Protein 2B4L (pdb70)

Foldseek 3Di:
DVPDFLCRQAVLEEEEAACLWLLNVLVVQLCVVLVSVVHYYDYHHQVVQVVVVVVCVVVVGWHKYWDKPLALCVVVAAKDFAADVVCSQPDWKFFFKKWWPPLCVVPVLLLQLRAQAADESVLLSQQLVVVVVPDDLLVSLVVSCVVPVVSLCRSCPVHAADAAAEAEEEFEPDSSQSNSVNNSQVSNVVSHYDYHYHYDHNVVSLVCRQVVVHTMYRHDIDDRRCVVSCVVSVVTMDGNHTHTIPMDIHMMIGCSVVVRRHPNSNSD

GO terms:
  GO:0045121 membrane raft (C, EXP)
  GO:0005886 plasma membrane (C, EXP)

Sequence (268 aa):
DENASAAEQVNKTIIGIDPGSGIMSLTDKAMKDYDLNDWTLISASSAAMTATLKKSYDRKKPIIITGWTPHWMFSRYKLKYLDDPKQSYGSAEEIHTITRKGFSKEQPNAAKLLSQFKWTQDEMGEIMIKVEEGEKPAKVAAEYVNKHKDQIAEWTKGVQKVKGDKINLAYVAWDSEIASTNVIGKVLEDLGYEVTLTQVEAGPMWTAIATGSADASLSAWLPNTHKAYAAKYKGKYDDIGTSMTGVKMGLVVPQYMKNVNSIEDLKK

Structure (mmCIF, N/CA/C/O backbone):
data_2B4L
#
_entry.id   2B4L
#
_cell.length_a   29.818
_cell.length_b   88.486
_cell.length_c   95.714
_cell.angle_alpha   90.00
_cell.angle_beta   90.00
_cell.angle_gamma   90.00
#
_symmetry.space_group_name_H-M   'P 21 21 21'
#
loop_
_entity.id
_entity.type
_entity.pdbx_description
1 polymer 'Glycine betaine-binding protein'
2 non-polymer 'TRIMETHYL GLYCINE'
3 non-polymer 1,2-ETHANEDIOL
4 water water
#
loop_
_atom_site.group_PDB
_atom_site.id
_atom_site.type_symbol
_atom_site.label_atom_id
_atom_site.label_alt_id
_atom_site.label_comp_id
_atom_site.label_asym_id
_atom_site.label_entity_id
_atom_site.label_seq_id
_atom_site.pdbx_PDB_ins_code
_atom_site.Cartn_x
_atom_site.Cartn_y
_atom_site.Cartn_z
_atom_site.occupancy
_atom_site.B_iso_or_equiv
_atom_site.auth_seq_id
_atom_site.auth_comp_id
_atom_site.auth_asym_id
_atom_site.auth_atom_id
_atom_site.pdbx_PDB_model_num
ATOM 1 N N . ASP A 1 1 ? 22.424 -0.694 -13.104 1.00 45.94 5 ASP A N 1
ATOM 2 C CA . ASP A 1 1 ? 21.651 -1.819 -13.726 1.00 45.67 5 ASP A CA 1
ATOM 3 C C . ASP A 1 1 ? 20.290 -1.327 -14.226 1.00 45.31 5 ASP A C 1
ATOM 4 O O . ASP A 1 1 ? 19.491 -0.801 -13.447 1.00 45.06 5 ASP A O 1
ATOM 9 N N . GLU A 1 2 ? 20.026 -1.507 -15.520 1.00 44.82 6 GLU A N 1
ATOM 10 C CA . GLU A 1 2 ? 18.778 -1.022 -16.125 1.00 44.17 6 GLU A CA 1
ATOM 11 C C . GLU A 1 2 ? 17.522 -1.622 -15.486 1.00 43.32 6 GLU A C 1
ATOM 12 O O . GLU A 1 2 ? 16.500 -0.940 -15.386 1.00 43.77 6 GLU A O 1
ATOM 18 N N . ASN A 1 3 ? 17.596 -2.873 -15.033 1.00 41.42 7 ASN A N 1
ATOM 19 C CA . ASN A 1 3 ? 16.431 -3.532 -14.454 1.00 40.85 7 ASN A CA 1
ATOM 20 C C . ASN A 1 3 ? 16.517 -3.688 -12.931 1.00 40.09 7 ASN A C 1
ATOM 21 O O . ASN A 1 3 ? 16.010 -4.656 -12.371 1.00 39.65 7 ASN A O 1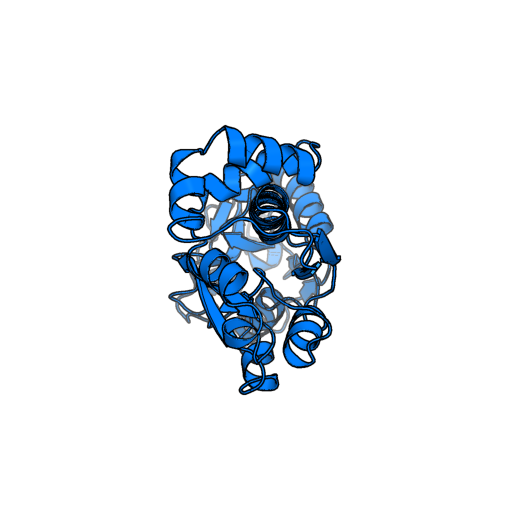
ATOM 26 N N . ALA A 1 4 ? 17.136 -2.722 -12.261 1.00 39.67 8 ALA A N 1
ATOM 27 C CA . ALA A 1 4 ? 17.354 -2.812 -10.829 1.00 39.50 8 ALA A CA 1
ATOM 28 C C . ALA A 1 4 ? 16.057 -2.597 -10.047 1.00 39.25 8 ALA A C 1
ATOM 29 O O . ALA A 1 4 ? 15.316 -1.654 -10.310 1.00 39.22 8 ALA A O 1
ATOM 31 N N . SER A 1 5 ? 15.804 -3.477 -9.082 1.00 39.10 9 SER A N 1
ATOM 32 C CA . SER A 1 5 ? 14.712 -3.311 -8.123 1.00 38.90 9 SER A CA 1
ATOM 33 C C . SER A 1 5 ? 14.970 -2.152 -7.168 1.00 39.05 9 SER A C 1
ATOM 34 O O . SER A 1 5 ? 16.073 -1.603 -7.118 1.00 38.69 9 SER A O 1
ATOM 37 N N . ALA A 1 6 ? 13.938 -1.789 -6.410 1.00 39.16 10 ALA A N 1
ATOM 38 C CA . ALA A 1 6 ? 14.051 -0.796 -5.335 1.00 39.05 10 ALA A CA 1
ATOM 39 C C . ALA A 1 6 ? 15.136 -1.198 -4.346 1.00 38.71 10 ALA A C 1
ATOM 40 O O . ALA A 1 6 ? 16.034 -0.408 -4.036 1.00 38.43 10 ALA A O 1
ATOM 42 N N . ALA A 1 7 ? 15.051 -2.440 -3.882 1.00 38.47 11 ALA A N 1
ATOM 43 C CA . ALA A 1 7 ? 16.033 -3.007 -2.968 1.00 38.58 11 ALA A CA 1
ATOM 44 C C . ALA A 1 7 ? 17.444 -2.825 -3.526 1.00 38.52 11 ALA A C 1
ATOM 45 O O . ALA A 1 7 ? 18.342 -2.298 -2.845 1.00 38.48 11 ALA A O 1
ATOM 47 N N . GLU A 1 8 ? 17.643 -3.265 -4.773 1.00 37.97 12 GLU A N 1
ATOM 48 C CA . GLU A 1 8 ? 18.933 -3.157 -5.466 1.00 38.02 12 GLU A CA 1
ATOM 49 C C . GLU A 1 8 ? 19.420 -1.712 -5.500 1.00 37.76 12 GLU A C 1
ATOM 50 O O . GLU A 1 8 ? 20.562 -1.434 -5.153 1.00 37.59 12 GLU A O 1
ATOM 56 N N . GLN A 1 9 ? 18.536 -0.803 -5.906 1.00 37.57 13 GLN A N 1
ATOM 57 C CA . GLN A 1 9 ? 18.861 0.621 -6.045 1.00 38.14 13 GLN A CA 1
ATOM 58 C C . GLN A 1 9 ? 19.426 1.273 -4.780 1.00 37.80 13 GLN A C 1
ATOM 59 O O . GLN A 1 9 ? 20.328 2.104 -4.866 1.00 37.78 13 GLN A O 1
ATOM 65 N N . VAL A 1 10 ? 18.910 0.889 -3.617 1.00 37.48 14 VAL A N 1
ATOM 66 C CA . VAL A 1 10 ? 19.372 1.453 -2.341 1.00 37.74 14 VAL A CA 1
ATOM 67 C C . VAL A 1 10 ? 20.264 0.484 -1.577 1.00 37.22 14 VAL A C 1
ATOM 68 O O . VAL A 1 10 ? 20.608 0.721 -0.417 1.00 37.13 14 VAL A O 1
ATOM 72 N N . ASN A 1 11 ? 20.629 -0.610 -2.228 1.00 36.77 15 ASN A N 1
ATOM 73 C CA . ASN A 1 11 ? 21.518 -1.595 -1.634 1.00 37.23 15 ASN A CA 1
ATOM 74 C C . ASN A 1 11 ? 20.966 -2.137 -0.327 1.00 36.61 15 ASN A C 1
ATOM 75 O O . ASN A 1 11 ? 21.703 -2.325 0.641 1.00 36.52 15 ASN A O 1
ATOM 80 N N . LYS A 1 12 ? 19.658 -2.364 -0.299 1.00 36.29 16 LYS A N 1
ATOM 81 C CA . LYS A 1 12 ? 18.990 -2.925 0.882 1.00 36.49 16 LYS A CA 1
ATOM 82 C C . LYS A 1 12 ? 19.360 -2.153 2.160 1.00 36.10 16 LYS A C 1
ATOM 83 O O . LYS A 1 12 ? 19.600 -2.733 3.213 1.00 35.75 16 LYS A O 1
ATOM 89 N N . THR A 1 13 ? 19.397 -0.832 2.050 1.00 36.24 17 THR A N 1
ATOM 90 C CA . THR A 1 13 ? 19.815 0.025 3.163 1.00 36.26 17 THR A CA 1
ATOM 91 C C . THR A 1 13 ? 18.784 1.098 3.459 1.00 36.32 17 THR A C 1
ATOM 92 O O . THR A 1 13 ? 18.315 1.788 2.549 1.00 36.03 17 THR A O 1
ATOM 96 N N . ILE A 1 14 ? 18.428 1.220 4.737 1.00 36.11 18 ILE A N 1
ATOM 97 C CA . ILE A 1 14 ? 17.551 2.299 5.213 1.00 35.86 18 ILE A CA 1
ATOM 98 C C . ILE A 1 14 ? 18.367 3.231 6.104 1.00 35.51 18 ILE A C 1
ATOM 99 O O . ILE A 1 14 ? 19.099 2.781 7.001 1.00 35.80 18 ILE A O 1
ATOM 104 N N . ILE A 1 15 ? 18.245 4.527 5.860 1.00 35.20 19 ILE A N 1
ATOM 105 C CA . ILE A 1 15 ? 18.919 5.540 6.686 1.00 35.07 19 ILE A CA 1
ATOM 106 C C . ILE A 1 15 ? 17.999 5.937 7.852 1.00 34.97 19 ILE A C 1
ATOM 107 O O . ILE A 1 15 ? 16.913 6.479 7.637 1.00 34.45 19 ILE A O 1
ATOM 112 N N . GLY A 1 16 ? 18.453 5.653 9.077 1.00 34.94 20 GLY A N 1
ATOM 113 C CA . GLY A 1 16 ? 17.689 5.910 10.288 1.00 34.90 20 GLY A CA 1
ATOM 114 C C . GLY A 1 16 ? 18.216 7.065 11.106 1.00 35.14 20 GLY A C 1
ATOM 115 O O . GLY A 1 16 ? 19.041 7.844 10.636 1.00 35.92 20 GLY A O 1
ATOM 116 N N . ILE A 1 17 ? 17.730 7.172 12.340 1.00 35.38 21 ILE A N 1
ATOM 117 C CA . ILE A 1 17 ? 18.127 8.230 13.248 1.00 35.13 21 ILE A CA 1
ATOM 118 C C . ILE A 1 17 ? 18.736 7.619 14.519 1.00 35.08 21 ILE A C 1
ATOM 119 O O . ILE A 1 17 ? 19.355 6.565 14.454 1.00 35.18 21 ILE A O 1
ATOM 124 N N . ASP A 1 18 ? 18.598 8.292 15.654 1.00 35.54 22 ASP A N 1
ATOM 125 C CA . ASP A 1 18 ? 19.198 7.833 16.912 1.00 36.11 22 ASP A CA 1
ATOM 126 C C . ASP A 1 18 ? 18.631 6.458 17.270 1.00 36.05 22 ASP A C 1
ATOM 127 O O . ASP A 1 18 ? 17.416 6.231 17.136 1.00 36.25 22 ASP A O 1
ATOM 132 N N . PRO A 1 19 ? 19.494 5.540 17.695 1.00 36.23 23 PRO A N 1
ATOM 133 C CA . PRO A 1 19 ? 19.086 4.144 17.892 1.00 36.40 23 PRO A CA 1
ATOM 134 C C . PRO A 1 19 ? 18.088 3.914 19.045 1.00 36.57 23 PRO A C 1
ATOM 135 O O . PRO A 1 19 ? 17.403 2.899 19.050 1.00 36.94 23 PRO A O 1
ATOM 139 N N . GLY A 1 20 ? 17.994 4.843 19.995 1.00 36.34 24 GLY A N 1
ATOM 140 C CA . GLY A 1 20 ? 17.013 4.729 21.084 1.00 36.03 24 GLY A CA 1
ATOM 141 C C . GLY A 1 20 ? 15.613 5.229 20.750 1.00 35.82 24 GLY A C 1
ATOM 142 O O . GLY A 1 20 ? 14.679 5.095 21.564 1.00 35.98 24 GLY A O 1
ATOM 143 N N . SER A 1 21 ? 15.449 5.789 19.555 1.00 35.24 25 SER A N 1
ATOM 144 C CA . SER A 1 21 ? 14.148 6.305 19.125 1.00 35.06 25 SER A CA 1
ATOM 145 C C . SER A 1 21 ? 13.190 5.150 18.846 1.00 34.99 25 SER A C 1
ATOM 146 O O . SER A 1 21 ? 13.609 4.039 18.491 1.00 34.80 25 SER A O 1
ATOM 149 N N . GLY A 1 22 ? 11.905 5.414 19.034 1.00 34.48 26 GLY A N 1
ATOM 150 C CA . GLY A 1 22 ? 10.878 4.417 18.750 1.00 34.58 26 GLY A CA 1
ATOM 151 C C . GLY A 1 22 ? 10.736 4.086 17.272 1.00 34.43 26 GLY A C 1
ATOM 152 O O . GLY A 1 22 ? 10.388 2.960 16.915 1.00 33.40 26 GLY A O 1
ATOM 153 N N . ILE A 1 23 ? 10.965 5.068 16.402 1.00 34.46 27 ILE A N 1
ATOM 154 C CA . ILE A 1 23 ? 10.808 4.818 14.975 1.00 34.49 27 ILE A CA 1
ATOM 155 C C . ILE A 1 23 ? 11.791 3.738 14.525 1.00 34.59 27 ILE A C 1
ATOM 156 O O . ILE A 1 23 ? 11.472 2.915 13.653 1.00 34.48 27 ILE A O 1
ATOM 161 N N . MET A 1 24 ? 12.959 3.707 15.157 1.00 34.25 28 MET A N 1
ATOM 162 C CA . MET A 1 24 ? 13.956 2.688 14.838 1.00 34.70 28 MET A CA 1
ATOM 163 C C . MET A 1 24 ? 13.488 1.317 15.294 1.00 35.04 28 MET A C 1
ATOM 164 O O . MET A 1 24 ? 13.638 0.362 14.550 1.00 35.22 28 MET A O 1
ATOM 169 N N . SER A 1 25 ? 12.917 1.236 16.501 1.00 35.46 29 SER A N 1
ATOM 170 C CA . SER A 1 25 ? 12.299 0.003 17.003 1.00 35.70 29 SER A CA 1
ATOM 171 C C . SER A 1 25 ? 11.223 -0.511 16.059 1.00 35.55 29 SER A C 1
ATOM 172 O O . SER A 1 25 ? 11.241 -1.686 15.680 1.00 35.31 29 SER A O 1
ATOM 175 N N . LEU A 1 26 ? 10.294 0.379 15.699 1.00 35.02 30 LEU A N 1
ATOM 176 C CA . LEU A 1 26 ? 9.200 0.076 14.761 1.00 35.19 30 LEU A CA 1
ATOM 177 C C . LEU A 1 26 ? 9.694 -0.344 13.387 1.00 35.48 30 LEU A C 1
ATOM 178 O O . LEU A 1 26 ? 9.074 -1.188 12.723 1.00 35.29 30 LEU A O 1
ATOM 183 N N . THR A 1 27 ? 10.788 0.269 12.943 1.00 35.48 31 THR A N 1
ATOM 184 C CA . THR A 1 27 ? 11.433 -0.119 11.680 1.00 35.81 31 THR A CA 1
ATOM 185 C C . THR A 1 27 ? 12.072 -1.504 11.796 1.00 36.44 31 THR A C 1
ATOM 186 O O . THR A 1 27 ? 12.014 -2.282 10.845 1.00 36.43 31 THR A O 1
ATOM 190 N N . ASP A 1 28 ? 12.674 -1.811 12.949 1.00 36.86 32 ASP A N 1
ATOM 191 C CA . ASP A 1 28 ? 13.180 -3.169 13.192 1.00 38.05 32 ASP A CA 1
ATOM 192 C C . ASP A 1 28 ? 12.040 -4.177 13.026 1.00 37.95 32 ASP A C 1
ATOM 193 O O . ASP A 1 28 ? 12.211 -5.224 12.416 1.00 38.12 32 ASP A O 1
ATOM 198 N N . LYS A 1 29 ? 10.869 -3.834 13.549 1.00 38.51 33 LYS A N 1
ATOM 199 C CA . LYS A 1 29 ? 9.685 -4.679 13.429 1.00 38.47 33 LYS A CA 1
ATOM 200 C C . LYS A 1 29 ? 9.169 -4.773 11.993 1.00 38.33 33 LYS A C 1
ATOM 201 O O . LYS A 1 29 ? 8.914 -5.869 11.489 1.00 37.73 33 LYS A O 1
ATOM 207 N N . ALA A 1 30 ? 8.997 -3.628 11.343 1.00 38.22 34 ALA A N 1
ATOM 208 C CA . ALA A 1 30 ? 8.631 -3.612 9.922 1.00 38.59 34 ALA A CA 1
ATOM 209 C C . ALA A 1 30 ? 9.507 -4.563 9.084 1.00 38.44 34 ALA A C 1
ATOM 210 O O . ALA A 1 30 ? 8.992 -5.350 8.288 1.00 38.70 34 ALA A O 1
ATOM 212 N N . MET A 1 31 ? 10.818 -4.520 9.301 1.00 38.43 35 MET A N 1
ATOM 213 C CA . MET A 1 31 ? 11.772 -5.311 8.503 1.00 38.83 35 MET A CA 1
ATOM 214 C C . MET A 1 31 ? 11.574 -6.813 8.699 1.00 38.81 35 MET A C 1
ATOM 215 O O . MET A 1 31 ? 11.823 -7.604 7.782 1.00 38.90 35 MET A O 1
ATOM 220 N N . LYS A 1 32 ? 11.143 -7.203 9.896 1.00 38.79 36 LYS A N 1
ATOM 221 C CA . LYS A 1 32 ? 10.771 -8.595 10.162 1.00 39.06 36 LYS A CA 1
ATOM 222 C C . LYS A 1 32 ? 9.418 -8.918 9.548 1.00 38.80 36 LYS A C 1
ATOM 223 O O . LYS A 1 32 ? 9.255 -9.974 8.947 1.00 39.47 36 LYS A O 1
ATOM 229 N N . ASP A 1 33 ? 8.456 -8.009 9.691 1.00 38.49 37 ASP A N 1
ATOM 230 C CA . ASP A 1 33 ? 7.112 -8.207 9.141 1.00 38.49 37 ASP A CA 1
ATOM 231 C C . ASP A 1 33 ? 7.097 -8.346 7.621 1.00 38.37 37 ASP A C 1
ATOM 232 O O . ASP A 1 33 ? 6.277 -9.066 7.068 1.00 37.91 37 ASP A O 1
ATOM 237 N N . TYR A 1 34 ? 7.982 -7.621 6.947 1.00 38.64 38 TYR A N 1
ATOM 238 C CA . TYR A 1 34 ? 8.001 -7.602 5.493 1.00 38.67 38 TYR A CA 1
ATOM 239 C C . TYR A 1 34 ? 9.152 -8.449 4.945 1.00 39.07 38 TYR A C 1
ATOM 240 O O . TYR A 1 34 ? 9.547 -8.287 3.799 1.00 39.14 38 TYR A O 1
ATOM 249 N N . ASP A 1 35 ? 9.681 -9.352 5.768 1.00 39.51 39 ASP A N 1
ATOM 250 C CA . ASP A 1 35 ? 10.790 -10.221 5.372 1.00 39.82 39 ASP A CA 1
ATOM 251 C C . ASP A 1 35 ? 11.907 -9.453 4.680 1.00 40.07 39 ASP A C 1
ATOM 252 O O . ASP A 1 35 ? 12.337 -9.826 3.588 1.00 39.76 39 ASP A O 1
ATOM 257 N N . LEU A 1 36 ? 12.337 -8.361 5.313 1.00 40.05 40 LEU A N 1
ATOM 258 C CA . LEU A 1 36 ? 13.471 -7.568 4.861 1.00 39.98 40 LEU A CA 1
ATOM 259 C C . LEU A 1 36 ? 14.675 -7.840 5.763 1.00 40.29 40 LEU A C 1
ATOM 260 O O . LEU A 1 36 ? 15.398 -6.924 6.139 1.00 40.50 40 LEU A O 1
ATOM 265 N N . ASN A 1 37 ? 14.902 -9.099 6.120 1.00 40.63 41 ASN A N 1
ATOM 266 C CA . ASN A 1 37 ? 15.922 -9.399 7.125 1.00 40.71 41 ASN A CA 1
ATOM 267 C C . ASN A 1 37 ? 17.355 -9.347 6.588 1.00 40.57 41 ASN A C 1
ATOM 268 O O . ASN A 1 37 ? 18.305 -9.294 7.371 1.00 40.60 41 ASN A O 1
ATOM 273 N N . ASP A 1 38 ? 17.511 -9.330 5.264 1.00 40.19 42 ASP A N 1
ATOM 274 C CA . ASP A 1 38 ? 18.830 -9.133 4.657 1.00 39.89 42 ASP A CA 1
ATOM 275 C C . ASP A 1 38 ? 19.125 -7.644 4.395 1.00 39.61 42 ASP A C 1
ATOM 276 O O . ASP A 1 38 ? 20.093 -7.305 3.698 1.00 38.88 42 ASP A O 1
ATOM 281 N N . TRP A 1 39 ? 18.299 -6.775 4.983 1.00 38.86 43 TRP A N 1
ATOM 282 C CA . TRP A 1 39 ? 18.484 -5.334 4.913 1.00 38.91 43 TRP A CA 1
ATOM 283 C C . TRP A 1 39 ? 19.292 -4.797 6.085 1.00 38.76 43 TRP A C 1
ATOM 284 O O . TRP A 1 39 ? 19.401 -5.434 7.139 1.00 39.07 43 TRP A O 1
ATOM 295 N N . THR A 1 40 ? 19.845 -3.607 5.885 1.00 38.19 44 THR A N 1
ATOM 296 C CA . THR A 1 40 ? 20.644 -2.912 6.884 1.00 37.60 44 THR A CA 1
ATOM 297 C C . THR A 1 40 ? 19.923 -1.609 7.255 1.00 37.23 44 THR A C 1
ATOM 298 O O . THR A 1 40 ? 19.638 -0.792 6.384 1.00 36.34 44 THR A O 1
ATOM 302 N N . LEU A 1 41 ? 19.586 -1.452 8.531 1.00 36.51 45 LEU A N 1
ATOM 303 C CA . LEU A 1 41 ? 19.065 -0.191 9.058 1.00 36.49 45 LEU A CA 1
ATOM 304 C C . LEU A 1 41 ? 20.246 0.547 9.685 1.00 36.09 45 LEU A C 1
ATOM 305 O O . LEU A 1 41 ? 20.853 0.056 10.638 1.00 35.58 45 LEU A O 1
ATOM 310 N N . ILE A 1 42 ? 20.596 1.706 9.138 1.00 35.73 46 ILE A N 1
ATOM 311 C CA . ILE A 1 42 ? 21.745 2.469 9.659 1.00 35.47 46 ILE A CA 1
ATOM 312 C C . ILE A 1 42 ? 21.272 3.347 10.796 1.00 34.93 46 ILE A C 1
ATOM 313 O O . ILE A 1 42 ? 20.433 4.219 10.594 1.00 34.81 46 ILE A O 1
ATOM 318 N N . SER A 1 43 ? 21.780 3.085 12.000 1.00 34.88 47 SER A N 1
ATOM 319 C CA . SER A 1 43 ? 21.604 3.996 13.132 1.00 34.68 47 SER A CA 1
ATOM 320 C C . SER A 1 43 ? 22.455 5.229 12.877 1.00 34.61 47 SER A C 1
ATOM 321 O O . SER A 1 43 ? 23.576 5.140 12.352 1.00 33.93 47 SER A O 1
ATOM 324 N N . ALA A 1 44 ? 21.917 6.382 13.244 1.00 34.27 48 ALA A N 1
ATOM 325 C CA . ALA A 1 44 ? 22.622 7.635 13.062 1.00 34.60 48 ALA A CA 1
ATOM 326 C C . ALA A 1 44 ? 22.020 8.681 13.991 1.00 34.71 48 ALA A C 1
ATOM 327 O O . ALA A 1 44 ? 22.056 8.507 15.213 1.00 33.87 48 ALA A O 1
ATOM 329 N N . SER A 1 45 ? 21.452 9.741 13.416 1.00 35.03 49 SER A N 1
ATOM 330 C CA . SER A 1 45 ? 20.909 10.864 14.172 1.00 35.09 49 SER A CA 1
ATOM 331 C C . SER A 1 45 ? 20.019 11.658 13.227 1.00 35.35 49 SER A C 1
ATOM 332 O O . SER A 1 45 ? 20.103 11.509 12.002 1.00 35.02 49 SER A O 1
ATOM 335 N N . SER A 1 46 ? 19.158 12.491 13.792 1.00 36.15 50 SER A N 1
ATOM 336 C CA . SER A 1 46 ? 18.290 13.343 12.991 1.00 36.58 50 SER A CA 1
ATOM 337 C C . SER A 1 46 ? 19.082 14.137 11.948 1.00 36.78 50 SER A C 1
ATOM 338 O O . SER A 1 46 ? 18.726 14.150 10.766 1.00 37.32 50 SER A O 1
ATOM 341 N N . ALA A 1 47 ? 20.153 14.783 12.394 1.00 36.81 51 ALA A N 1
ATOM 342 C CA . ALA A 1 47 ? 20.945 15.674 11.538 1.00 36.83 51 ALA A CA 1
ATOM 343 C C . ALA A 1 47 ? 21.699 14.928 10.424 1.00 37.29 51 ALA A C 1
ATOM 344 O O . ALA A 1 47 ? 21.756 15.411 9.288 1.00 37.27 51 ALA A O 1
ATOM 346 N N . ALA A 1 48 ? 22.243 13.748 10.737 1.00 36.80 52 ALA A N 1
ATOM 347 C CA . ALA A 1 48 ? 22.916 12.918 9.731 1.00 36.44 52 ALA A CA 1
ATOM 348 C C . ALA A 1 48 ? 21.935 12.348 8.712 1.00 36.09 52 ALA A C 1
ATOM 349 O O . ALA A 1 48 ? 22.266 12.207 7.539 1.00 36.13 52 ALA A O 1
ATOM 351 N N . MET A 1 49 ? 20.728 12.023 9.156 1.00 35.74 53 MET A N 1
ATOM 352 C CA . MET A 1 49 ? 19.734 11.488 8.264 1.00 35.86 53 MET A CA 1
ATOM 353 C C . MET A 1 49 ? 19.315 12.569 7.263 1.00 35.44 53 MET A C 1
ATOM 354 O O . MET A 1 49 ? 19.239 12.306 6.066 1.00 35.33 53 MET A O 1
ATOM 359 N N . THR A 1 50 ? 19.071 13.790 7.743 1.00 35.65 54 THR A N 1
ATOM 360 C CA . THR A 1 50 ? 18.664 14.865 6.838 1.00 35.66 54 THR A CA 1
ATOM 361 C C . THR A 1 50 ? 19.816 15.330 5.935 1.00 35.41 54 THR A C 1
ATOM 362 O O . THR A 1 50 ? 19.561 15.725 4.806 1.00 35.59 54 THR A O 1
ATOM 366 N N . ALA A 1 51 ? 21.070 15.277 6.402 1.00 35.50 55 ALA A N 1
ATOM 367 C CA . ALA A 1 51 ? 22.213 15.624 5.523 1.00 35.25 55 ALA A CA 1
ATOM 368 C C . ALA A 1 51 ? 22.346 14.592 4.401 1.00 34.92 55 ALA A C 1
ATOM 369 O O . ALA A 1 51 ? 22.547 14.926 3.240 1.00 33.72 55 ALA A O 1
ATOM 371 N N . THR A 1 52 ? 22.222 13.323 4.769 1.00 35.16 56 THR A N 1
ATOM 372 C CA . THR A 1 52 ? 22.222 12.243 3.805 1.00 35.20 56 THR A CA 1
ATOM 373 C C . THR A 1 52 ? 21.040 12.382 2.842 1.00 35.30 56 THR A C 1
ATOM 374 O O . THR A 1 52 ? 21.220 12.260 1.632 1.00 35.60 56 THR A O 1
ATOM 378 N N . LEU A 1 53 ? 19.842 12.650 3.370 1.00 35.51 57 LEU A N 1
ATOM 379 C CA . LEU A 1 53 ? 18.665 12.918 2.523 1.00 35.53 57 LEU A CA 1
ATOM 380 C C . LEU A 1 53 ? 18.960 14.016 1.507 1.00 35.73 57 LEU A C 1
ATOM 381 O O . LEU A 1 53 ? 18.664 13.857 0.330 1.00 36.28 57 LEU A O 1
ATOM 386 N N . LYS A 1 54 ? 19.530 15.131 1.969 1.00 36.19 58 LYS A N 1
ATOM 387 C CA . LYS A 1 54 ? 19.862 16.260 1.086 1.00 36.11 58 LYS A CA 1
ATOM 388 C C . LYS A 1 54 ? 20.774 15.845 -0.068 1.00 36.19 58 LYS A C 1
ATOM 389 O O . LYS A 1 54 ? 20.529 16.202 -1.218 1.00 36.07 58 LYS A O 1
ATOM 395 N N . LYS A 1 55 ? 21.824 15.100 0.251 1.00 36.51 59 LYS A N 1
ATOM 396 C CA . LYS A 1 55 ? 22.837 14.733 -0.740 1.00 36.90 59 LYS A CA 1
ATOM 397 C C . LYS A 1 55 ? 22.244 13.841 -1.821 1.00 36.22 59 LYS A C 1
ATOM 398 O O . LYS A 1 55 ? 22.442 14.067 -3.020 1.00 35.91 59 LYS A O 1
ATOM 404 N N . SER A 1 56 ? 21.500 12.833 -1.392 1.00 35.84 60 SER A N 1
ATOM 405 C CA . SER A 1 56 ? 20.827 11.938 -2.324 1.00 35.79 60 SER A CA 1
ATOM 406 C C . SER A 1 56 ? 19.784 12.685 -3.153 1.00 35.37 60 SER A C 1
ATOM 407 O O . SER A 1 56 ? 19.778 12.573 -4.382 1.00 35.27 60 SER A O 1
ATOM 410 N N . TYR A 1 57 ? 18.942 13.474 -2.488 1.00 35.24 61 TYR A N 1
ATOM 411 C CA . TYR A 1 57 ? 17.867 14.213 -3.162 1.00 35.41 61 TYR A CA 1
ATOM 412 C C . TYR A 1 57 ? 18.381 15.132 -4.270 1.00 35.24 61 TYR A C 1
ATOM 413 O O . TYR A 1 57 ? 17.856 15.106 -5.392 1.00 35.05 61 TYR A O 1
ATOM 422 N N . ASP A 1 58 ? 19.390 15.941 -3.958 1.00 35.46 62 ASP A N 1
ATOM 423 C CA . ASP A 1 58 ? 19.968 16.886 -4.932 1.00 36.39 62 ASP A CA 1
ATOM 424 C C . ASP A 1 58 ? 20.597 16.180 -6.153 1.00 36.68 62 ASP A C 1
ATOM 425 O O . ASP A 1 58 ? 20.741 16.785 -7.218 1.00 36.18 62 ASP A O 1
ATOM 430 N N . ARG A 1 59 ? 20.986 14.918 -5.974 1.00 37.44 63 ARG A N 1
ATOM 431 C CA . ARG A 1 59 ? 21.525 14.074 -7.055 1.00 38.36 63 ARG A CA 1
ATOM 432 C C . ARG A 1 59 ? 20.462 13.139 -7.653 1.00 38.61 63 ARG A C 1
ATOM 433 O O . ARG A 1 59 ? 20.762 12.348 -8.550 1.00 38.99 63 ARG A O 1
ATOM 441 N N . LYS A 1 60 ? 19.223 13.247 -7.165 1.00 38.90 64 LYS A N 1
ATOM 442 C CA . LYS A 1 60 ? 18.112 12.363 -7.548 1.00 39.06 64 LYS A CA 1
ATOM 443 C C . LYS A 1 60 ? 18.496 10.884 -7.427 1.00 39.09 64 LYS A C 1
ATOM 444 O O . LYS A 1 60 ? 18.206 10.082 -8.307 1.00 38.73 64 LYS A O 1
ATOM 450 N N . LYS A 1 61 ? 19.146 10.545 -6.318 1.00 39.22 65 LYS A N 1
ATOM 451 C CA . LYS A 1 61 ? 19.530 9.174 -6.011 1.00 39.17 65 LYS A CA 1
ATOM 452 C C . LYS A 1 61 ? 18.433 8.510 -5.169 1.00 38.44 65 LYS A C 1
ATOM 453 O O . LYS A 1 61 ? 17.807 9.156 -4.320 1.00 37.73 65 LYS A O 1
ATOM 459 N N . PRO A 1 62 ? 18.172 7.231 -5.413 1.00 38.10 66 PRO A N 1
ATOM 460 C CA . PRO A 1 62 ? 17.253 6.480 -4.551 1.00 37.80 66 PRO A CA 1
ATOM 461 C C . PRO A 1 62 ? 17.713 6.503 -3.096 1.00 37.17 66 PRO A C 1
ATOM 462 O O . PRO A 1 62 ? 18.897 6.350 -2.820 1.00 36.57 66 PRO A O 1
ATOM 466 N N . ILE A 1 63 ? 16.774 6.720 -2.185 1.00 36.69 67 ILE A N 1
ATOM 467 C CA . ILE A 1 63 ? 17.055 6.659 -0.757 1.00 36.58 67 ILE A CA 1
ATOM 468 C C . ILE A 1 63 ? 15.783 6.309 -0.010 1.00 36.17 67 ILE A C 1
ATOM 469 O O . ILE A 1 63 ? 14.694 6.708 -0.416 1.00 35.92 67 ILE A O 1
ATOM 474 N N . ILE A 1 64 ? 15.928 5.547 1.069 1.00 35.73 68 ILE A N 1
ATOM 475 C CA . ILE A 1 64 ? 14.823 5.300 1.997 1.00 35.65 68 ILE A CA 1
ATOM 476 C C . ILE A 1 64 ? 15.250 5.719 3.398 1.00 35.64 68 ILE A C 1
ATOM 477 O O . ILE A 1 64 ? 16.324 5.314 3.876 1.00 35.83 68 ILE A O 1
ATOM 482 N N . ILE A 1 65 ? 14.398 6.509 4.058 1.00 35.13 69 ILE A N 1
ATOM 483 C CA . ILE A 1 65 ? 14.699 7.027 5.373 1.00 35.15 69 ILE A CA 1
ATOM 484 C C . ILE A 1 65 ? 13.608 6.640 6.366 1.00 34.89 69 ILE A C 1
ATOM 485 O O . ILE A 1 65 ? 12.516 6.258 5.964 1.00 35.00 69 ILE A O 1
ATOM 490 N N . THR A 1 66 ? 13.935 6.704 7.655 1.00 35.02 70 THR A N 1
ATOM 491 C CA . THR A 1 66 ? 12.930 6.632 8.722 1.00 34.95 70 THR A CA 1
ATOM 492 C C . THR A 1 66 ? 12.424 8.043 8.908 1.00 35.58 70 THR A C 1
ATOM 493 O O . THR A 1 66 ? 13.107 8.875 9.526 1.00 35.49 70 THR A O 1
ATOM 497 N N . GLY A 1 67 ? 11.237 8.309 8.364 1.00 35.25 71 GLY A N 1
ATOM 498 C CA . GLY A 1 67 ? 10.629 9.631 8.423 1.00 35.49 71 GLY A CA 1
ATOM 499 C C . GLY A 1 67 ? 9.409 9.707 9.327 1.00 35.50 71 GLY A C 1
ATOM 500 O O . GLY A 1 67 ? 8.755 8.696 9.625 1.00 35.12 71 GLY A O 1
ATOM 501 N N . TRP A 1 68 ? 9.103 10.924 9.744 1.00 35.38 72 TRP A N 1
ATOM 502 C CA . TRP A 1 68 ? 7.942 11.195 10.548 1.00 35.77 72 TRP A CA 1
ATOM 503 C C . TRP A 1 68 ? 7.359 12.538 10.178 1.00 36.66 72 TRP A C 1
ATOM 504 O O . TRP A 1 68 ? 8.023 13.386 9.561 1.00 36.49 72 TRP A O 1
ATOM 515 N N . THR A 1 69 ? 6.108 12.704 10.567 1.00 37.38 73 THR A N 1
ATOM 516 C CA . THR A 1 69 ? 5.339 13.877 10.233 1.00 38.47 73 THR A CA 1
ATOM 517 C C . THR A 1 69 ? 4.602 14.469 11.425 1.00 38.64 73 THR A C 1
ATOM 518 O O . THR A 1 69 ? 3.621 13.892 11.862 1.00 39.96 73 THR A O 1
ATOM 522 N N . PRO A 1 70 ? 5.254 15.366 12.139 1.00 38.34 74 PRO A N 1
ATOM 523 C CA . PRO A 1 70 ? 5.505 16.714 11.715 1.00 37.23 74 PRO A CA 1
ATOM 524 C C . PRO A 1 70 ? 7.046 16.808 11.551 1.00 36.36 74 PRO A C 1
ATOM 525 O O . PRO A 1 70 ? 7.794 16.424 12.452 1.00 35.90 74 PRO A O 1
ATOM 529 N N . HIS A 1 71 ? 7.508 17.263 10.397 1.00 35.78 75 HIS A N 1
ATOM 530 C CA . HIS A 1 71 ? 8.947 17.437 10.124 1.00 35.13 75 HIS A CA 1
ATOM 531 C C . HIS A 1 71 ? 9.094 18.363 8.917 1.00 34.60 75 HIS A C 1
ATOM 532 O O . HIS A 1 71 ? 8.372 18.225 7.927 1.00 32.70 75 HIS A O 1
ATOM 539 N N . TRP A 1 72 ? 10.014 19.321 9.031 1.00 34.42 76 TRP A N 1
ATOM 540 C CA . TRP A 1 72 ? 10.245 20.327 7.992 1.00 34.62 76 TRP A CA 1
ATOM 541 C C . TRP A 1 72 ? 10.682 19.722 6.654 1.00 34.50 76 TRP A C 1
ATOM 542 O O . TRP A 1 72 ? 10.479 20.329 5.607 1.00 33.51 76 TRP A O 1
ATOM 553 N N . MET A 1 73 ? 11.275 18.531 6.676 1.00 34.53 77 MET A N 1
ATOM 554 C CA . MET A 1 73 ? 11.741 17.901 5.440 1.00 35.49 77 MET A CA 1
ATOM 555 C C . MET A 1 73 ? 10.614 17.688 4.400 1.00 35.22 77 MET A C 1
ATOM 556 O O . MET A 1 73 ? 10.858 17.777 3.194 1.00 34.40 77 MET A O 1
ATOM 561 N N . PHE A 1 74 ? 9.388 17.430 4.865 1.00 35.88 78 PHE A N 1
ATOM 562 C CA . PHE A 1 74 ? 8.221 17.338 3.957 1.00 36.40 78 PHE A CA 1
ATOM 563 C C . PHE A 1 74 ? 7.874 18.661 3.285 1.00 36.88 78 PHE A C 1
ATOM 564 O O . PHE A 1 74 ? 7.202 18.668 2.253 1.00 37.23 78 PHE A O 1
ATOM 572 N N . SER A 1 75 ? 8.322 19.774 3.867 1.00 37.33 79 SER A N 1
ATOM 573 C CA . SER A 1 75 ? 8.174 21.096 3.249 1.00 37.41 79 SER A CA 1
ATOM 574 C C . SER A 1 75 ? 9.323 21.372 2.277 1.00 37.42 79 SER A C 1
ATOM 575 O O . SER A 1 75 ? 9.100 21.889 1.192 1.00 37.20 79 SER A O 1
ATOM 578 N N . ARG A 1 76 ? 10.547 21.050 2.689 1.00 37.36 80 ARG A N 1
ATOM 579 C CA . ARG A 1 76 ? 11.743 21.279 1.861 1.00 37.32 80 ARG A CA 1
ATOM 580 C C . ARG A 1 76 ? 11.750 20.379 0.636 1.00 36.63 80 ARG A C 1
ATOM 581 O O . ARG A 1 76 ? 12.122 20.806 -0.449 1.00 36.12 80 ARG A O 1
ATOM 589 N N . TYR A 1 77 ? 11.354 19.124 0.827 1.00 36.21 81 TYR A N 1
ATOM 590 C CA . TYR A 1 77 ? 11.483 18.108 -0.205 1.00 36.08 81 TYR A CA 1
ATOM 591 C C . TYR A 1 77 ? 10.118 17.533 -0.574 1.00 35.51 81 TYR A C 1
ATOM 592 O O . TYR A 1 77 ? 9.177 17.594 0.213 1.00 35.78 81 TYR A O 1
ATOM 601 N N . LYS A 1 78 ? 10.029 16.968 -1.771 1.00 35.43 82 LYS A N 1
ATOM 602 C CA . LYS A 1 78 ? 8.837 16.231 -2.204 1.00 35.69 82 LYS A CA 1
ATOM 603 C C . LYS A 1 78 ? 9.031 14.779 -1.790 1.00 35.37 82 LYS A C 1
ATOM 604 O O . LYS A 1 78 ? 9.722 14.030 -2.480 1.00 35.78 82 LYS A O 1
ATOM 610 N N . LEU A 1 79 ? 8.464 14.408 -0.639 1.00 35.44 83 LEU A N 1
ATOM 611 C CA . LEU A 1 79 ? 8.579 13.050 -0.092 1.00 35.49 83 LEU A CA 1
ATOM 612 C C . LEU A 1 79 ? 7.219 12.377 0.041 1.00 35.52 83 LEU A C 1
ATOM 613 O O . LEU A 1 79 ? 6.191 13.044 0.073 1.00 35.82 83 LEU A O 1
ATOM 618 N N . LYS A 1 80 ? 7.229 11.049 0.146 1.00 35.56 84 LYS A N 1
ATOM 619 C CA . LYS A 1 80 ? 6.014 10.268 0.388 1.00 35.47 84 LYS A CA 1
ATOM 620 C C . LYS A 1 80 ? 6.309 9.105 1.341 1.00 35.56 84 LYS A C 1
ATOM 621 O O . LYS A 1 80 ? 7.437 8.605 1.375 1.00 35.33 84 LYS A O 1
ATOM 627 N N . TYR A 1 81 ? 5.301 8.697 2.121 1.00 35.44 85 TYR A N 1
ATOM 628 C CA . TYR A 1 81 ? 5.375 7.466 2.908 1.00 35.94 85 TYR A CA 1
ATOM 629 C C . TYR A 1 81 ? 5.140 6.252 2.024 1.00 36.13 85 TYR A C 1
ATOM 630 O O . TYR A 1 81 ? 4.244 6.257 1.189 1.00 35.58 85 TYR A O 1
ATOM 639 N N . LEU A 1 82 ? 5.956 5.219 2.219 1.00 36.26 86 LEU A N 1
ATOM 640 C CA . LEU A 1 82 ? 5.695 3.904 1.649 1.00 36.25 86 LEU A CA 1
ATOM 641 C C . LEU A 1 82 ? 4.475 3.308 2.360 1.00 36.14 86 LEU A C 1
ATOM 642 O O . LEU A 1 82 ? 4.423 3.285 3.593 1.00 35.89 86 LEU A O 1
ATOM 647 N N . ASP A 1 83 ? 3.494 2.845 1.591 1.00 36.32 87 ASP A N 1
ATOM 648 C CA . ASP A 1 83 ? 2.312 2.189 2.161 1.00 36.18 87 ASP A CA 1
ATOM 649 C C . ASP A 1 83 ? 2.711 1.069 3.100 1.00 35.45 87 ASP A C 1
ATOM 650 O O . ASP A 1 83 ? 3.664 0.335 2.835 1.00 34.52 87 ASP A O 1
ATOM 655 N N . ASP A 1 84 ? 1.951 0.932 4.181 1.00 35.02 88 ASP A N 1
ATOM 656 C CA . ASP A 1 84 ? 2.257 -0.002 5.259 1.00 35.29 88 ASP A CA 1
ATOM 657 C C . ASP A 1 84 ? 1.007 -0.835 5.525 1.00 35.69 88 ASP A C 1
ATOM 658 O O . ASP A 1 84 ? 0.342 -0.664 6.559 1.00 36.17 88 ASP A O 1
ATOM 663 N N . PRO A 1 85 ? 0.666 -1.721 4.582 1.00 35.63 89 PRO A N 1
ATOM 664 C CA . PRO A 1 85 ? -0.560 -2.523 4.693 1.00 35.64 89 PRO A CA 1
ATOM 665 C C . PRO A 1 85 ? -0.594 -3.419 5.928 1.00 35.61 89 PRO A C 1
ATOM 666 O O . PRO A 1 85 ? -1.681 -3.727 6.444 1.00 35.42 89 PRO A O 1
ATOM 670 N N . LYS A 1 86 ? 0.584 -3.830 6.395 1.00 35.83 90 LYS A N 1
ATOM 671 C CA . LYS A 1 86 ? 0.691 -4.620 7.622 1.00 36.10 90 LYS A CA 1
ATOM 672 C C . LYS A 1 86 ? 0.567 -3.773 8.901 1.00 36.18 90 LYS A C 1
ATOM 673 O O . LYS A 1 86 ? 0.489 -4.326 10.000 1.00 36.67 90 LYS A O 1
ATOM 679 N N . GLN A 1 87 ? 0.519 -2.448 8.754 1.00 36.13 91 GLN A N 1
ATOM 680 C CA . GLN A 1 87 ? 0.498 -1.516 9.886 1.00 36.05 91 GLN A CA 1
ATOM 681 C C . GLN A 1 87 ? 1.577 -1.858 10.935 1.00 36.02 91 GLN A C 1
ATOM 682 O O . GLN A 1 87 ? 1.317 -1.883 12.144 1.00 35.52 91 GLN A O 1
ATOM 688 N N . SER A 1 88 ? 2.791 -2.124 10.454 1.00 35.39 92 SER A N 1
ATOM 689 C CA . SER A 1 88 ? 3.963 -2.261 11.322 1.00 35.60 92 SER A CA 1
ATOM 690 C C . SER A 1 88 ? 4.225 -0.994 12.162 1.00 35.32 92 SER A C 1
ATOM 691 O O . SER A 1 88 ? 4.695 -1.081 13.300 1.00 35.55 92 SER A O 1
ATOM 694 N N . TYR A 1 89 ? 3.958 0.177 11.588 1.00 35.10 93 TYR A N 1
ATOM 695 C CA . TYR A 1 89 ? 4.116 1.453 12.308 1.00 35.19 93 TYR A CA 1
ATOM 696 C C . TYR A 1 89 ? 2.842 1.868 13.073 1.00 35.01 93 TYR A C 1
ATOM 697 O O . TYR A 1 89 ? 2.817 2.902 13.733 1.00 35.63 93 TYR A O 1
ATOM 706 N N . GLY A 1 90 ? 1.799 1.053 13.000 1.00 34.42 94 GLY A N 1
ATOM 707 C CA . GLY A 1 90 ? 0.574 1.297 13.740 1.00 34.19 94 GLY A CA 1
ATOM 708 C C . GLY A 1 90 ? -0.331 2.347 13.114 1.00 33.78 94 GLY A C 1
ATOM 709 O O . GLY A 1 90 ? -0.223 2.655 11.924 1.00 33.59 94 GLY A O 1
ATOM 710 N N . SER A 1 91 ? -1.229 2.885 13.937 1.00 33.15 95 SER A N 1
ATOM 711 C CA . SER A 1 91 ? -2.200 3.890 13.514 1.00 32.47 95 SER A CA 1
ATOM 712 C C . SER A 1 91 ? -2.607 4.783 14.685 1.00 32.28 95 SER A C 1
ATOM 713 O O . SER A 1 91 ? -2.350 4.447 15.853 1.00 31.90 95 SER A O 1
ATOM 716 N N . ALA A 1 92 ? -3.240 5.914 14.362 1.00 31.53 96 ALA A N 1
ATOM 717 C CA . ALA A 1 92 ? -3.831 6.818 15.353 1.00 31.25 96 ALA A CA 1
ATOM 718 C C . ALA A 1 92 ? -2.804 7.308 16.374 1.00 30.81 96 ALA A C 1
ATOM 719 O O . ALA A 1 92 ? -3.044 7.309 17.574 1.00 30.99 96 ALA A O 1
ATOM 721 N N . GLU A 1 93 ? -1.654 7.726 15.878 1.00 31.03 97 GLU A N 1
ATOM 722 C CA . GLU A 1 93 ? -0.554 8.143 16.730 1.00 31.09 97 GLU A CA 1
ATOM 723 C C . GLU A 1 93 ? -0.738 9.604 17.085 1.00 31.04 97 GLU A C 1
ATOM 724 O O . GLU A 1 93 ? -1.329 10.364 16.314 1.00 30.82 97 GLU A O 1
ATOM 730 N N . GLU A 1 94 ? -0.221 9.969 18.259 1.00 31.33 98 GLU A N 1
ATOM 731 C CA . GLU A 1 94 ? -0.339 11.303 18.824 1.00 31.79 98 GLU A CA 1
ATOM 732 C C . GLU A 1 94 ? 0.962 11.685 19.550 1.00 32.29 98 GLU A C 1
ATOM 733 O O . GLU A 1 94 ? 1.821 10.840 19.856 1.00 31.31 98 GLU A O 1
ATOM 739 N N . ILE A 1 95 ? 1.086 12.975 19.838 1.00 32.40 99 ILE A N 1
ATOM 740 C CA . ILE A 1 95 ? 2.152 13.466 20.690 1.00 32.61 99 ILE A CA 1
ATOM 741 C C . ILE A 1 95 ? 1.518 13.810 22.022 1.00 32.86 99 ILE A C 1
ATOM 742 O O . ILE A 1 95 ? 0.519 14.534 22.068 1.00 32.56 99 ILE A O 1
ATOM 747 N N . HIS A 1 96 ? 2.099 13.273 23.098 1.00 33.02 100 HIS A N 1
ATOM 748 C CA . HIS A 1 96 ? 1.551 13.442 24.438 1.00 33.53 100 HIS A CA 1
ATOM 749 C C . HIS A 1 96 ? 2.467 14.251 25.351 1.00 33.40 100 HIS A C 1
ATOM 750 O O . HIS A 1 96 ? 3.695 14.340 25.148 1.00 33.55 100 HIS A O 1
ATOM 757 N N . THR A 1 97 ? 1.839 14.848 26.357 1.00 33.42 101 THR A N 1
ATOM 758 C CA . THR A 1 97 ? 2.525 15.614 27.383 1.00 33.57 101 THR A CA 1
ATOM 759 C C . THR A 1 97 ? 2.497 14.813 28.674 1.00 33.30 101 THR A C 1
ATOM 760 O O . THR A 1 97 ? 1.432 14.550 29.222 1.00 33.24 101 THR A O 1
ATOM 764 N N . ILE A 1 98 ? 3.670 14.418 29.146 1.00 33.71 102 ILE A N 1
ATOM 765 C CA . ILE A 1 98 ? 3.781 13.554 30.324 1.00 33.80 102 ILE A CA 1
ATOM 766 C C . ILE A 1 98 ? 4.486 14.273 31.461 1.00 33.80 102 ILE A C 1
ATOM 767 O O . ILE A 1 98 ? 5.338 15.114 31.224 1.00 33.79 102 ILE A O 1
ATOM 772 N N . THR A 1 99 ? 4.125 13.932 32.695 1.00 34.24 103 THR A N 1
ATOM 773 C CA . THR A 1 99 ? 4.796 14.485 33.871 1.00 34.31 103 THR A CA 1
ATOM 774 C C . THR A 1 99 ? 5.276 13.389 34.794 1.00 34.57 103 THR A C 1
ATOM 775 O O . THR A 1 99 ? 4.773 12.261 34.770 1.00 34.87 103 THR A O 1
ATOM 779 N N . ARG A 1 100 ? 6.226 13.743 35.648 1.00 35.08 104 ARG A N 1
ATOM 780 C CA . ARG A 1 100 ? 6.571 12.882 36.761 1.00 35.49 104 ARG A CA 1
ATOM 781 C C . ARG A 1 100 ? 5.329 12.712 37.611 1.00 35.97 104 ARG A C 1
ATOM 782 O O . ARG A 1 100 ? 4.431 13.573 37.626 1.00 35.96 104 ARG A O 1
ATOM 790 N N . LYS A 1 101 ? 5.278 11.595 38.317 1.00 36.60 105 LYS A N 1
ATOM 791 C CA . LYS A 1 101 ? 4.121 11.283 39.132 1.00 36.91 105 LYS A CA 1
ATOM 792 C C . LYS A 1 101 ? 3.960 12.317 40.241 1.00 37.22 105 LYS A C 1
ATOM 793 O O . LYS A 1 101 ? 4.947 12.792 40.815 1.00 37.37 105 LYS A O 1
ATOM 799 N N . GLY A 1 102 ? 2.710 12.681 40.518 1.00 37.32 106 GLY A N 1
ATOM 800 C CA . GLY A 1 102 ? 2.398 13.657 41.551 1.00 37.39 106 GLY A CA 1
ATOM 801 C C . GLY A 1 102 ? 2.420 15.110 41.110 1.00 37.39 106 GLY A C 1
ATOM 802 O O . GLY A 1 102 ? 1.941 15.963 41.842 1.00 37.10 106 GLY A O 1
ATOM 803 N N . PHE A 1 103 ? 2.956 15.397 39.920 1.00 37.55 107 PHE A N 1
ATOM 804 C CA . PHE A 1 103 ? 3.121 16.780 39.456 1.00 37.82 107 PHE A CA 1
ATOM 805 C C . PHE A 1 103 ? 1.797 17.569 39.415 1.00 38.01 107 PHE A C 1
ATOM 806 O O . PHE A 1 103 ? 1.775 18.747 39.756 1.00 37.91 107 PHE A O 1
ATOM 814 N N . SER A 1 104 ? 0.707 16.919 39.014 1.00 38.34 108 SER A N 1
ATOM 815 C CA . SER A 1 104 ? -0.575 17.603 38.845 1.00 38.65 108 SER A CA 1
ATOM 816 C C . SER A 1 104 ? -1.124 18.154 40.159 1.00 38.94 108 SER A C 1
ATOM 817 O O . SER A 1 104 ? -1.669 19.246 40.189 1.00 38.77 108 SER A O 1
ATOM 820 N N . LYS A 1 105 ? -0.982 17.394 41.237 1.00 39.39 109 LYS A N 1
ATOM 821 C CA . LYS A 1 105 ? -1.379 17.868 42.561 1.00 39.72 109 LYS A CA 1
ATOM 822 C C . LYS A 1 105 ? -0.286 18.733 43.200 1.00 39.66 109 LYS A C 1
ATOM 823 O O . LYS A 1 105 ? -0.582 19.649 43.962 1.00 39.14 109 LYS A O 1
ATOM 829 N N . GLU A 1 106 ? 0.966 18.458 42.844 1.00 39.78 110 GLU A N 1
ATOM 830 C CA . GLU A 1 106 ? 2.130 19.182 43.359 1.00 39.98 110 GLU A CA 1
ATOM 831 C C . GLU A 1 106 ? 2.179 20.608 42.786 1.00 39.99 110 GLU A C 1
ATOM 832 O O . GLU A 1 106 ? 2.266 21.587 43.530 1.00 39.86 110 GLU A O 1
ATOM 838 N N . GLN A 1 107 ? 2.108 20.712 41.460 1.00 39.82 111 GLN A N 1
ATOM 839 C CA . GLN A 1 107 ? 2.182 21.997 40.751 1.00 39.61 111 GLN A CA 1
ATOM 840 C C . GLN A 1 107 ? 0.983 22.132 39.807 1.00 39.12 111 GLN A C 1
ATOM 841 O O . GLN A 1 107 ? 1.131 22.042 38.589 1.00 39.08 111 GLN A O 1
ATOM 847 N N . PRO A 1 108 ? -0.210 22.355 40.362 1.00 38.72 112 PRO A N 1
ATOM 848 C CA . PRO A 1 108 ? -1.439 22.275 39.568 1.00 38.39 112 PRO A CA 1
ATOM 849 C C . PRO A 1 108 ? -1.581 23.369 38.510 1.00 37.90 112 PRO A C 1
ATOM 850 O O . PRO A 1 108 ? -2.274 23.168 37.511 1.00 37.95 112 PRO A O 1
ATOM 854 N N . ASN A 1 109 ? -0.926 24.505 38.721 1.00 37.43 113 ASN A N 1
ATOM 855 C CA . ASN A 1 109 ? -0.993 25.608 37.770 1.00 37.12 113 ASN A CA 1
ATOM 856 C C . ASN A 1 109 ? -0.281 25.250 36.469 1.00 36.90 113 ASN A C 1
ATOM 857 O O . ASN A 1 109 ? -0.833 25.422 35.377 1.00 36.55 113 ASN A O 1
ATOM 862 N N . ALA A 1 110 ? 0.948 24.751 36.606 1.00 36.55 114 ALA A N 1
ATOM 863 C CA . ALA A 1 110 ? 1.772 24.359 35.465 1.00 36.32 114 ALA A CA 1
ATOM 864 C C . ALA A 1 110 ? 1.165 23.151 34.760 1.00 36.21 114 ALA A C 1
ATOM 865 O O . ALA A 1 110 ? 1.194 23.059 33.531 1.00 36.21 114 ALA A O 1
ATOM 867 N N . ALA A 1 111 ? 0.618 22.226 35.547 1.00 35.93 115 ALA A N 1
ATOM 868 C CA . ALA A 1 111 ? -0.071 21.053 35.006 1.00 35.72 115 ALA A CA 1
ATOM 869 C C . ALA A 1 111 ? -1.264 21.453 34.119 1.00 35.39 115 ALA A C 1
ATOM 870 O O . ALA A 1 111 ? -1.509 20.840 33.079 1.00 35.00 115 ALA A O 1
ATOM 872 N N . LYS A 1 112 ? -1.994 22.490 34.532 1.00 35.34 116 LYS A N 1
ATOM 873 C CA . LYS A 1 112 ? -3.143 22.979 33.765 1.00 35.14 116 LYS A CA 1
ATOM 874 C C . LYS A 1 112 ? -2.693 23.550 32.421 1.00 35.01 116 LYS A C 1
ATOM 875 O O . LYS A 1 112 ? -3.304 23.271 31.385 1.00 34.56 116 LYS A O 1
ATOM 881 N N . LEU A 1 113 ? -1.610 24.325 32.449 1.00 34.87 117 LEU A N 1
ATOM 882 C CA . LEU A 1 113 ? -1.015 24.883 31.242 1.00 34.67 117 LEU A CA 1
ATOM 883 C C . LEU A 1 113 ? -0.624 23.762 30.296 1.00 34.04 117 LEU A C 1
ATOM 884 O O . LEU A 1 113 ? -1.013 23.757 29.135 1.00 33.17 117 LEU A O 1
ATOM 889 N N . LEU A 1 114 ? 0.136 22.805 30.820 1.00 34.03 118 LEU A N 1
ATOM 890 C CA . LEU A 1 114 ? 0.644 21.692 30.021 1.00 34.03 118 LEU A CA 1
ATOM 891 C C . LEU A 1 114 ? -0.478 20.837 29.439 1.00 33.98 118 LEU A C 1
ATOM 892 O O . LEU A 1 114 ? -0.376 20.383 28.302 1.00 34.13 118 LEU A O 1
ATOM 897 N N . SER A 1 115 ? -1.546 20.622 30.210 1.00 34.12 119 SER A N 1
ATOM 898 C CA . SER A 1 115 ? -2.692 19.839 29.739 1.00 34.39 119 SER A CA 1
ATOM 899 C C . SER A 1 115 ? -3.449 20.531 28.602 1.00 34.72 119 SER A C 1
ATOM 900 O O . SER A 1 115 ? -4.101 19.865 27.801 1.00 35.07 119 SER A O 1
ATOM 903 N N . GLN A 1 116 ? -3.356 21.860 28.546 1.00 34.83 120 GLN A N 1
ATOM 904 C CA . GLN A 1 116 ? -4.063 22.670 27.553 1.00 35.02 120 GLN A CA 1
ATOM 905 C C . GLN A 1 116 ? -3.185 23.043 26.349 1.00 35.18 120 GLN A C 1
ATOM 906 O O . GLN A 1 116 ? -3.644 23.705 25.430 1.00 35.49 120 GLN A O 1
ATOM 912 N N . PHE A 1 117 ? -1.925 22.614 26.359 1.00 35.46 121 PHE A N 1
ATOM 913 C CA . PHE A 1 117 ? -1.023 22.795 25.213 1.00 35.50 121 PHE A CA 1
ATOM 914 C C . PHE A 1 117 ? -1.419 21.892 24.026 1.00 35.52 121 PHE A C 1
ATOM 915 O O . PHE A 1 117 ? -1.363 20.670 24.127 1.00 35.46 121 PHE A O 1
ATOM 923 N N . LYS A 1 118 ? -1.846 22.510 22.921 1.00 35.70 122 LYS A N 1
ATOM 924 C CA . LYS A 1 118 ? -2.138 21.806 21.662 1.00 35.82 122 LYS A CA 1
ATOM 925 C C . LYS A 1 118 ? -1.831 22.704 20.470 1.00 35.52 122 LYS A C 1
ATOM 926 O O . LYS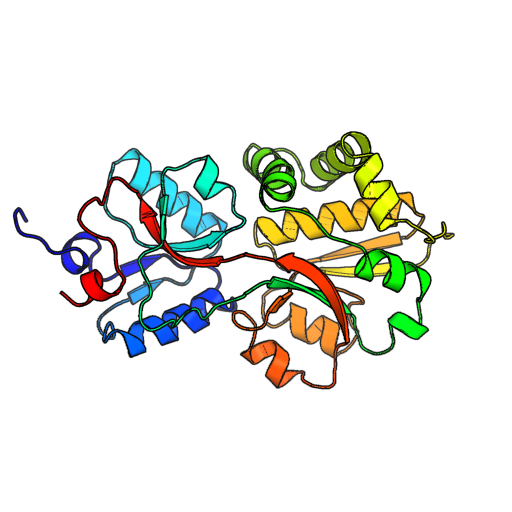 A 1 118 ? -2.015 23.923 20.535 1.00 34.81 122 LYS A O 1
ATOM 932 N N . TRP A 1 119 ? -1.427 22.094 19.363 1.00 35.15 123 TRP A N 1
ATOM 933 C CA . TRP A 1 119 ? -1.138 22.835 18.137 1.00 35.23 123 TRP A CA 1
ATOM 934 C C . TRP A 1 119 ? -1.035 21.901 16.932 1.00 35.41 123 TRP A C 1
ATOM 935 O O . TRP A 1 119 ? -1.003 20.674 17.082 1.00 35.57 123 TRP A O 1
ATOM 946 N N . THR A 1 120 ? -0.961 22.481 15.740 1.00 35.35 124 THR A N 1
ATOM 947 C CA . THR A 1 120 ? -1.027 21.699 14.508 1.00 35.39 124 THR A CA 1
ATOM 948 C C . THR A 1 120 ? 0.337 21.491 13.884 1.00 35.40 124 THR A C 1
ATOM 949 O O . THR A 1 120 ? 1.306 22.170 14.215 1.00 35.26 124 THR A O 1
ATOM 953 N N . GLN A 1 121 ? 0.380 20.565 12.939 1.00 35.81 125 GLN A N 1
ATOM 954 C CA . GLN A 1 121 ? 1.599 20.287 12.184 1.00 36.24 125 GLN A CA 1
ATOM 955 C C . GLN A 1 121 ? 2.156 21.509 11.474 1.00 35.82 125 GLN A C 1
ATOM 956 O O . GLN A 1 121 ? 3.357 21.722 11.488 1.00 35.51 125 GLN A O 1
ATOM 962 N N . ASP A 1 122 ? 1.288 22.307 10.854 1.00 35.92 126 ASP A N 1
ATOM 963 C CA . ASP A 1 122 ? 1.741 23.532 10.170 1.00 35.84 126 ASP A CA 1
ATOM 964 C C . ASP A 1 122 ? 2.263 24.585 11.145 1.00 35.46 126 ASP A C 1
ATOM 965 O O . ASP A 1 122 ? 3.183 25.334 10.808 1.00 35.02 126 ASP A O 1
ATOM 970 N N . GLU A 1 123 ? 1.666 24.653 12.335 1.00 34.98 127 GLU A N 1
ATOM 971 C CA . GLU A 1 123 ? 2.114 25.586 13.375 1.00 34.73 127 GLU A CA 1
ATOM 972 C C . GLU A 1 123 ? 3.500 25.183 13.917 1.00 34.89 127 GLU A C 1
ATOM 973 O O . GLU A 1 123 ? 4.406 26.012 13.992 1.00 35.26 127 GLU A O 1
ATOM 979 N N . MET A 1 124 ? 3.672 23.911 14.257 1.00 34.54 128 MET A N 1
ATOM 980 C CA . MET A 1 124 ? 5.002 23.401 14.607 1.00 34.56 128 MET A CA 1
ATOM 981 C C . MET A 1 124 ? 5.983 23.620 13.452 1.00 34.54 128 MET A C 1
ATOM 982 O O . MET A 1 124 ? 7.121 24.039 13.676 1.00 34.59 128 MET A O 1
ATOM 987 N N . GLY A 1 125 ? 5.523 23.396 12.224 1.00 34.61 129 GLY A N 1
ATOM 988 C CA . GLY A 1 125 ? 6.319 23.590 11.012 1.00 34.57 129 GLY A CA 1
ATOM 989 C C . GLY A 1 125 ? 6.908 24.986 10.933 1.00 34.89 129 GLY A C 1
ATOM 990 O O . GLY A 1 125 ? 8.039 25.182 10.512 1.00 34.96 129 GLY A O 1
ATOM 991 N N . GLU A 1 126 ? 6.115 25.985 11.325 1.00 35.01 130 GLU A N 1
ATOM 992 C CA . GLU A 1 126 ? 6.556 27.387 11.370 1.00 35.08 130 GLU A CA 1
ATOM 993 C C . GLU A 1 126 ? 7.864 27.463 12.126 1.00 34.95 130 GLU A C 1
ATOM 994 O O . GLU A 1 126 ? 8.872 27.973 11.626 1.00 34.69 130 GLU A O 1
ATOM 1000 N N . ILE A 1 127 ? 7.874 26.951 13.354 1.00 34.44 131 ILE A N 1
ATOM 1001 C CA . ILE A 1 127 ? 9.076 26.971 14.189 1.00 34.02 131 ILE A CA 1
ATOM 1002 C C . ILE A 1 127 ? 10.214 26.126 13.599 1.00 33.92 131 ILE A C 1
ATOM 1003 O O . ILE A 1 127 ? 11.340 26.606 13.486 1.00 33.88 131 ILE A O 1
ATOM 1008 N N . MET A 1 128 ? 9.923 24.886 13.209 1.00 33.40 132 MET A N 1
ATOM 1009 C CA . MET A 1 128 ? 10.974 23.976 12.730 1.00 33.50 132 MET A CA 1
ATOM 1010 C C . MET A 1 128 ? 11.744 24.512 11.515 1.00 33.46 132 MET A C 1
ATOM 1011 O O . MET A 1 128 ? 12.964 24.396 11.463 1.00 33.29 132 MET A O 1
ATOM 1016 N N . ILE A 1 129 ? 11.022 25.092 10.555 1.00 33.69 133 ILE A N 1
ATOM 1017 C CA . ILE A 1 129 ? 11.613 25.674 9.347 1.00 33.70 133 ILE A CA 1
ATOM 1018 C C . ILE A 1 129 ? 12.566 26.801 9.694 1.00 33.90 133 ILE A C 1
ATOM 1019 O O . ILE A 1 129 ? 13.683 26.865 9.177 1.00 33.66 133 ILE A O 1
ATOM 1024 N N . LYS A 1 130 ? 12.111 27.705 10.556 1.00 34.06 134 LYS A N 1
ATOM 1025 C CA . LYS A 1 130 ? 12.938 28.834 10.957 1.00 34.40 134 LYS A CA 1
ATOM 1026 C C . LYS A 1 130 ? 14.162 28.366 11.750 1.00 34.27 134 LYS A C 1
ATOM 1027 O O . LYS A 1 130 ? 15.234 28.952 11.629 1.00 33.99 134 LYS A O 1
ATOM 1033 N N . VAL A 1 131 ? 14.016 27.299 12.533 1.00 34.21 135 VAL A N 1
ATOM 1034 C CA . VAL A 1 131 ? 15.158 26.744 13.258 1.00 34.77 135 VAL A CA 1
ATOM 1035 C C . VAL A 1 131 ? 16.158 26.072 12.312 1.00 34.90 135 VAL A C 1
ATOM 1036 O O . VAL A 1 131 ? 17.362 26.276 12.477 1.00 34.65 135 VAL A O 1
ATOM 1040 N N . GLU A 1 132 ? 15.702 25.312 11.310 1.00 35.52 136 GLU A N 1
ATOM 1041 C CA . GLU A 1 132 ? 16.686 24.674 10.415 1.00 35.66 136 GLU A CA 1
ATOM 1042 C C . GLU A 1 132 ? 17.405 25.677 9.523 1.00 35.65 136 GLU A C 1
ATOM 1043 O O . GLU A 1 132 ? 18.535 25.423 9.145 1.00 35.29 136 GLU A O 1
ATOM 1049 N N . GLU A 1 133 ? 16.749 26.800 9.211 1.00 36.35 137 GLU A N 1
ATOM 1050 C CA . GLU A 1 133 ? 17.360 27.903 8.459 1.00 37.05 137 GLU A CA 1
ATOM 1051 C C . GLU A 1 133 ? 18.378 28.698 9.296 1.00 37.40 137 GLU A C 1
ATOM 1052 O O . GLU A 1 133 ? 19.043 29.589 8.767 1.00 37.64 137 GLU A O 1
ATOM 1058 N N . GLY A 1 134 ? 18.484 28.412 10.592 1.00 37.51 138 GLY A N 1
ATOM 1059 C CA . GLY A 1 134 ? 19.603 28.919 11.394 1.00 37.99 138 GLY A CA 1
ATOM 1060 C C . GLY A 1 134 ? 19.269 29.791 12.596 1.00 38.40 138 GLY A C 1
ATOM 1061 O O . GLY A 1 134 ? 20.177 30.216 13.321 1.00 38.49 138 GLY A O 1
ATOM 1062 N N . GLU A 1 135 ? 17.987 30.084 12.812 1.00 38.57 139 GLU A N 1
ATOM 1063 C CA . GLU A 1 135 ? 17.585 30.861 13.982 1.00 38.75 139 GLU A CA 1
ATOM 1064 C C . GLU A 1 135 ? 17.617 29.956 15.216 1.00 38.28 139 GLU A C 1
ATOM 1065 O O . GLU A 1 135 ? 17.384 28.752 15.121 1.00 38.28 139 GLU A O 1
ATOM 1071 N N . LYS A 1 136 ? 17.897 30.552 16.370 1.00 37.88 140 LYS A N 1
ATOM 1072 C CA . LYS A 1 136 ? 17.936 29.830 17.640 1.00 37.81 140 LYS A CA 1
ATOM 1073 C C . LYS A 1 136 ? 16.508 29.467 18.070 1.00 37.12 140 LYS A C 1
ATOM 1074 O O . LYS A 1 136 ? 15.610 30.292 17.947 1.00 36.63 140 LYS A O 1
ATOM 1080 N N . PRO A 1 137 ? 16.276 28.240 18.534 1.00 36.65 141 PRO A N 1
ATOM 1081 C CA . PRO A 1 137 ? 14.937 27.847 18.979 1.00 36.58 141 PRO A CA 1
ATOM 1082 C C . PRO A 1 137 ? 14.294 28.832 19.964 1.00 36.28 141 PRO A C 1
ATOM 1083 O O . PRO A 1 137 ? 13.127 29.182 19.804 1.00 36.04 141 PRO A O 1
ATOM 1087 N N . ALA A 1 138 ? 15.055 29.296 20.949 1.00 36.30 142 ALA A N 1
ATOM 1088 C CA . ALA A 1 138 ? 14.549 30.272 21.919 1.00 36.30 142 ALA A CA 1
ATOM 1089 C C . ALA A 1 138 ? 13.997 31.535 21.255 1.00 36.06 142 ALA A C 1
ATOM 1090 O O . ALA A 1 138 ? 12.939 32.046 21.636 1.00 35.99 142 ALA A O 1
ATOM 1092 N N . LYS A 1 139 ? 14.704 32.046 20.259 1.00 36.08 143 LYS A N 1
ATOM 1093 C CA . LYS A 1 139 ? 14.264 33.278 19.619 1.00 36.23 143 LYS A CA 1
ATOM 1094 C C . LYS A 1 139 ? 13.062 33.015 18.708 1.00 35.98 143 LYS A C 1
ATOM 1095 O O . LYS A 1 139 ? 12.133 33.814 18.670 1.00 35.88 143 LYS A O 1
ATOM 1101 N N . VAL A 1 140 ? 13.060 31.881 18.012 1.00 35.56 144 VAL A N 1
ATOM 1102 C CA . VAL A 1 140 ? 11.925 31.516 17.159 1.00 35.71 144 VAL A CA 1
ATOM 1103 C C . VAL A 1 140 ? 10.645 31.326 17.982 1.00 35.54 144 VAL A C 1
ATOM 1104 O O . VAL A 1 140 ? 9.570 31.770 17.570 1.00 35.49 144 VAL A O 1
ATOM 1108 N N . ALA A 1 141 ? 10.765 30.661 19.131 1.00 35.28 145 ALA A N 1
ATOM 1109 C CA . ALA A 1 141 ? 9.645 30.513 20.069 1.00 35.44 145 ALA A CA 1
ATOM 1110 C C . ALA A 1 141 ? 9.089 31.870 20.531 1.00 35.54 145 ALA A C 1
ATOM 1111 O O . ALA A 1 141 ? 7.871 32.052 20.604 1.00 35.12 145 ALA A O 1
ATOM 1113 N N . ALA A 1 142 ? 9.991 32.803 20.838 1.00 35.64 146 ALA A N 1
ATOM 1114 C CA . ALA A 1 142 ? 9.618 34.145 21.283 1.00 35.81 146 ALA A CA 1
ATOM 1115 C C . ALA A 1 142 ? 8.815 34.850 20.203 1.00 36.14 146 ALA A C 1
ATOM 1116 O O . ALA A 1 142 ? 7.840 35.537 20.499 1.00 36.15 146 ALA A O 1
ATOM 1118 N N . GLU A 1 143 ? 9.233 34.671 18.951 1.00 36.45 147 GLU A N 1
ATOM 1119 C CA . GLU A 1 143 ? 8.487 35.175 17.804 1.00 36.89 147 GLU A CA 1
ATOM 1120 C C . GLU A 1 143 ? 7.108 34.526 17.719 1.00 36.88 147 GLU A C 1
ATOM 1121 O O . GLU A 1 143 ? 6.116 35.203 17.447 1.00 36.59 147 GLU A O 1
ATOM 1127 N N . TYR A 1 144 ? 7.051 33.217 17.959 1.00 36.88 148 TYR A N 1
ATOM 1128 C CA . TYR A 1 144 ? 5.794 32.470 17.876 1.00 37.11 148 TYR A CA 1
ATOM 1129 C C . TYR A 1 144 ? 4.745 32.918 18.902 1.00 37.16 148 TYR A C 1
ATOM 1130 O O . TYR A 1 144 ? 3.579 33.095 18.553 1.00 36.82 148 TYR A O 1
ATOM 1139 N N . VAL A 1 145 ? 5.149 33.079 20.161 1.00 37.61 149 VAL A N 1
ATOM 1140 C CA . VAL A 1 145 ? 4.200 33.484 21.209 1.00 38.20 149 VAL A CA 1
ATOM 1141 C C . VAL A 1 145 ? 3.657 34.891 20.952 1.00 38.50 149 VAL A C 1
ATOM 1142 O O . VAL A 1 145 ? 2.502 35.184 21.267 1.00 38.62 149 VAL A O 1
ATOM 1146 N N . ASN A 1 146 ? 4.487 35.752 20.370 1.00 39.04 150 ASN A N 1
ATOM 1147 C CA . ASN A 1 146 ? 4.049 37.091 19.974 1.00 39.47 150 ASN A CA 1
ATOM 1148 C C . ASN A 1 146 ? 3.150 37.083 18.736 1.00 39.78 150 ASN A C 1
ATOM 1149 O O . ASN A 1 146 ? 2.181 37.835 18.661 1.00 39.90 150 ASN A O 1
ATOM 1154 N N . LYS A 1 147 ? 3.485 36.243 17.763 1.00 39.98 151 LYS A N 1
ATOM 1155 C CA . LYS A 1 147 ? 2.712 36.133 16.525 1.00 40.16 151 LYS A CA 1
ATOM 1156 C C . LYS A 1 147 ? 1.359 35.464 16.792 1.00 40.25 151 LYS A C 1
ATOM 1157 O O . LYS A 1 147 ? 0.351 35.858 16.220 1.00 40.50 151 LYS A O 1
ATOM 1163 N N . HIS A 1 148 ? 1.343 34.470 17.678 1.00 40.53 152 HIS A N 1
ATOM 1164 C CA . HIS A 1 148 ? 0.144 33.681 17.953 1.00 40.58 152 HIS A CA 1
ATOM 1165 C C . HIS A 1 148 ? -0.385 33.989 19.339 1.00 40.52 152 HIS A C 1
ATOM 1166 O O . HIS A 1 148 ? -0.217 33.203 20.267 1.00 40.77 152 HIS A O 1
ATOM 1173 N N . LYS A 1 149 ? -1.053 35.131 19.458 1.00 40.43 153 LYS A N 1
ATOM 1174 C CA . LYS A 1 149 ? -1.555 35.623 20.731 1.00 40.36 153 LYS A CA 1
ATOM 1175 C C . LYS A 1 149 ? -2.784 34.836 21.182 1.00 40.09 153 LYS A C 1
ATOM 1176 O O . LYS A 1 149 ? -2.848 34.384 22.323 1.00 40.30 153 LYS A O 1
ATOM 1182 N N . ASP A 1 150 ? -3.758 34.684 20.286 1.00 39.66 154 ASP A N 1
ATOM 1183 C CA . ASP A 1 150 ? -5.022 34.011 20.613 1.00 39.47 154 ASP A CA 1
ATOM 1184 C C . ASP A 1 150 ? -4.830 32.549 21.023 1.00 39.16 154 ASP A C 1
ATOM 1185 O O . ASP A 1 150 ? -5.557 32.030 21.870 1.00 38.95 154 ASP A O 1
ATOM 1190 N N . GLN A 1 151 ? -3.858 31.885 20.412 1.00 39.02 155 GLN A N 1
ATOM 1191 C CA . GLN A 1 151 ? -3.535 30.511 20.776 1.00 38.91 155 GLN A CA 1
ATOM 1192 C C . GLN A 1 151 ? -2.929 30.445 22.176 1.00 38.89 155 GLN A C 1
ATOM 1193 O O . GLN A 1 151 ? -3.323 29.622 22.999 1.00 38.92 155 GLN A O 1
ATOM 1199 N N . ILE A 1 152 ? -1.963 31.311 22.443 1.00 38.99 156 ILE A N 1
ATOM 1200 C CA . ILE A 1 152 ? -1.311 31.326 23.753 1.00 39.14 156 ILE A CA 1
ATOM 1201 C C . ILE A 1 152 ? -2.324 31.634 24.865 1.00 39.14 156 ILE A C 1
ATOM 1202 O O . ILE A 1 152 ? -2.225 31.081 25.956 1.00 39.60 156 ILE A O 1
ATOM 1207 N N . ALA A 1 153 ? -3.311 32.482 24.577 1.00 39.07 157 ALA A N 1
ATOM 1208 C CA . ALA A 1 153 ? -4.408 32.735 25.518 1.00 39.04 157 ALA A CA 1
ATOM 1209 C C . ALA A 1 153 ? -5.257 31.478 25.767 1.00 39.06 157 ALA A C 1
ATOM 1210 O O . ALA A 1 153 ? -5.803 31.311 26.862 1.00 39.04 157 ALA A O 1
ATOM 1212 N N . GLU A 1 154 ? -5.384 30.620 24.750 1.00 38.81 158 GLU A N 1
ATOM 1213 C CA . GLU A 1 154 ? -6.098 29.346 24.885 1.00 38.86 158 GLU A CA 1
ATOM 1214 C C . GLU A 1 154 ? -5.351 28.436 25.848 1.00 38.77 158 GLU A C 1
ATOM 1215 O O . GLU A 1 154 ? -5.957 27.841 26.749 1.00 38.82 158 GLU A O 1
ATOM 1221 N N . TRP A 1 155 ? -4.038 28.319 25.638 1.00 38.43 159 TRP A N 1
ATOM 1222 C CA . TRP A 1 155 ? -3.194 27.482 26.489 1.00 38.31 159 TRP A CA 1
ATOM 1223 C C . TRP A 1 155 ? -3.227 27.975 27.935 1.00 38.12 159 TRP A C 1
ATOM 1224 O O . TRP A 1 155 ? -3.381 27.177 28.858 1.00 38.00 159 TRP A O 1
ATOM 1235 N N . THR A 1 156 ? -3.125 29.293 28.119 1.00 37.72 160 THR A N 1
ATOM 1236 C CA . THR A 1 156 ? -3.079 29.896 29.457 1.00 37.61 160 THR A CA 1
ATOM 1237 C C . THR A 1 156 ? -4.459 30.116 30.091 1.00 37.32 160 THR A C 1
ATOM 1238 O O . THR A 1 156 ? -4.546 30.703 31.166 1.00 37.43 160 THR A O 1
ATOM 1242 N N . LYS A 1 157 ? -5.525 29.651 29.435 1.00 37.15 161 LYS A N 1
ATOM 1243 C CA . LYS A 1 157 ? -6.902 29.806 29.943 1.00 37.01 161 LYS A CA 1
ATOM 1244 C C . LYS A 1 157 ? -7.058 29.282 31.377 1.00 36.64 161 LYS A C 1
ATOM 1245 O O . LYS A 1 157 ? -7.002 28.074 31.617 1.00 36.67 161 LYS A O 1
ATOM 1251 N N . GLY A 1 158 ? -7.265 30.200 32.317 1.00 36.27 162 GLY A N 1
ATOM 1252 C CA . GLY A 1 158 ? -7.391 29.858 33.733 1.00 35.92 162 GLY A CA 1
ATOM 1253 C C . GLY A 1 158 ? -6.064 29.559 34.409 1.00 35.65 162 GLY A C 1
ATOM 1254 O O . GLY A 1 158 ? -6.043 29.061 35.528 1.00 35.31 162 GLY A O 1
ATOM 1255 N N . VAL A 1 159 ? -4.956 29.848 33.721 1.00 35.53 163 VAL A N 1
ATOM 1256 C CA . VAL A 1 159 ? -3.612 29.648 34.256 1.00 35.31 163 VAL A CA 1
ATOM 1257 C C . VAL A 1 159 ? -3.084 30.993 34.761 1.00 35.25 163 VAL A C 1
ATOM 1258 O O . VAL A 1 159 ? -3.232 32.016 34.091 1.00 34.74 163 VAL A O 1
ATOM 1262 N N . GLN A 1 160 ? -2.451 30.972 35.932 1.00 35.07 164 GLN A N 1
ATOM 1263 C CA . GLN A 1 160 ? -1.956 32.177 36.587 1.00 35.25 164 GLN A CA 1
ATOM 1264 C C . GLN A 1 160 ? -0.449 32.351 36.515 1.00 35.30 164 GLN A C 1
ATOM 1265 O O . GLN A 1 160 ? 0.292 31.397 36.258 1.00 35.71 164 GLN A O 1
ATOM 1271 N N . LYS A 1 161 ? -0.011 33.586 36.757 1.00 35.12 165 LYS A N 1
ATOM 1272 C CA . LYS A 1 161 ? 1.410 33.913 36.850 1.00 35.08 165 LYS A CA 1
ATOM 1273 C C . LYS A 1 161 ? 1.981 33.436 38.183 1.00 34.74 165 LYS A C 1
ATOM 1274 O O . LYS A 1 161 ? 1.261 33.339 39.175 1.00 34.42 165 LYS A O 1
ATOM 1280 N N . VAL A 1 162 ? 3.276 33.134 38.196 1.00 34.49 166 VAL A N 1
ATOM 1281 C CA . VAL A 1 162 ? 3.957 32.707 39.420 1.00 34.35 166 VAL A CA 1
ATOM 1282 C C . VAL A 1 162 ? 5.247 33.494 39.618 1.00 34.11 166 VAL A C 1
ATOM 1283 O O . VAL A 1 162 ? 5.722 34.164 38.702 1.00 33.78 166 VAL A O 1
ATOM 1287 N N . LYS A 1 163 ? 5.824 33.371 40.809 1.00 33.97 167 LYS A N 1
ATOM 1288 C CA . LYS A 1 163 ? 7.026 34.106 41.175 1.00 33.96 167 LYS A CA 1
ATOM 1289 C C . LYS A 1 163 ? 8.231 33.179 41.304 1.00 33.98 167 LYS A C 1
ATOM 1290 O O . LYS A 1 163 ? 8.672 32.870 42.413 1.00 33.85 167 LYS A O 1
ATOM 1296 N N . GLY A 1 164 ? 8.750 32.735 40.162 1.00 34.00 168 GLY A N 1
ATOM 1297 C CA . GLY A 1 164 ? 10.028 32.023 40.100 1.00 34.34 168 GLY A CA 1
ATOM 1298 C C . GLY A 1 164 ? 9.992 30.512 40.287 1.00 34.67 168 GLY A C 1
ATOM 1299 O O . GLY A 1 164 ? 11.042 29.887 40.464 1.00 34.85 168 GLY A O 1
ATOM 1300 N N . ASP A 1 165 ? 8.802 29.915 40.226 1.00 34.81 169 ASP A N 1
ATOM 1301 C CA . ASP A 1 165 ? 8.660 28.471 40.440 1.00 35.08 169 ASP A CA 1
ATOM 1302 C C . ASP A 1 165 ? 9.515 27.703 39.446 1.00 34.99 169 ASP A C 1
ATOM 1303 O O . ASP A 1 165 ? 9.442 27.939 38.241 1.00 34.90 169 ASP A O 1
ATOM 1308 N N . LYS A 1 166 ? 10.320 26.782 39.960 1.00 35.03 170 LYS A N 1
ATOM 1309 C CA . LYS A 1 166 ? 11.228 26.027 39.129 1.00 35.26 170 LYS A CA 1
ATOM 1310 C C . LYS A 1 166 ? 10.484 24.915 38.411 1.00 35.32 170 LYS A C 1
ATOM 1311 O O . LYS A 1 166 ? 9.616 24.264 38.987 1.00 35.35 170 LYS A O 1
ATOM 1317 N N . ILE A 1 167 ? 10.808 24.730 37.137 1.00 35.43 171 ILE A N 1
ATOM 1318 C CA . ILE A 1 167 ? 10.281 23.613 36.373 1.00 35.41 171 ILE A CA 1
ATOM 1319 C C . ILE A 1 167 ? 11.314 23.145 35.349 1.00 35.37 171 ILE A C 1
ATOM 1320 O O . ILE A 1 167 ? 12.027 23.941 34.727 1.00 34.71 171 ILE A O 1
ATOM 1325 N N . ASN A 1 168 ? 11.396 21.828 35.215 1.00 35.72 172 ASN A N 1
ATOM 1326 C CA . ASN A 1 168 ? 12.410 21.169 34.412 1.00 35.64 172 ASN A CA 1
ATOM 1327 C C . ASN A 1 168 ? 11.706 20.352 33.344 1.00 35.55 172 ASN A C 1
ATOM 1328 O O . ASN A 1 168 ? 10.999 19.384 33.656 1.00 35.52 172 ASN A O 1
ATOM 1333 N N . LEU A 1 169 ? 11.901 20.757 32.094 1.00 35.11 173 LEU A N 1
ATOM 1334 C CA . LEU A 1 169 ? 11.359 20.051 30.936 1.00 35.34 173 LEU A CA 1
ATOM 1335 C C . LEU A 1 169 ? 12.419 19.151 30.304 1.00 35.41 173 LEU A C 1
ATOM 1336 O O . LEU A 1 169 ? 13.424 19.637 29.773 1.00 35.44 173 LEU A O 1
ATOM 1341 N N . ALA A 1 170 ? 12.200 17.842 30.379 1.00 35.30 174 ALA A N 1
ATOM 1342 C CA . ALA A 1 170 ? 13.053 16.894 29.678 1.00 35.59 174 ALA A CA 1
ATOM 1343 C C . ALA A 1 170 ? 12.638 16.855 28.214 1.00 35.57 174 ALA A C 1
ATOM 1344 O O . ALA A 1 170 ? 11.446 16.910 27.899 1.00 35.64 174 ALA A O 1
ATOM 1346 N N . TYR A 1 171 ? 13.617 16.766 27.316 1.00 35.73 175 TYR A N 1
ATOM 1347 C CA . TYR A 1 171 ? 13.314 16.619 25.907 1.00 35.75 175 TYR A CA 1
ATOM 1348 C C . TYR A 1 171 ? 14.410 15.900 25.136 1.00 35.80 175 TYR A C 1
ATOM 1349 O O . TYR A 1 171 ? 15.539 15.771 25.603 1.00 35.61 175 TYR A O 1
ATOM 1358 N N . VAL A 1 172 ? 14.039 15.431 23.949 1.00 35.36 176 VAL A N 1
ATOM 1359 C CA . VAL A 1 172 ? 14.955 14.765 23.038 1.00 35.32 176 VAL A CA 1
ATOM 1360 C C . VAL A 1 172 ? 15.112 15.670 21.835 1.00 35.12 176 VAL A C 1
ATOM 1361 O O . VAL A 1 172 ? 14.145 16.279 21.389 1.00 34.63 176 VAL A O 1
ATOM 1365 N N . ALA A 1 173 ? 16.326 15.730 21.301 1.00 35.12 177 ALA A N 1
ATOM 1366 C CA . ALA A 1 173 ? 16.660 16.653 20.219 1.00 34.67 177 ALA A CA 1
ATOM 1367 C C . ALA A 1 173 ? 16.173 16.197 18.838 1.00 34.30 177 ALA A C 1
ATOM 1368 O O . ALA A 1 173 ? 16.913 16.274 17.853 1.00 34.38 177 ALA A O 1
ATOM 1370 N N . TRP A 1 174 ? 14.933 15.734 18.755 1.00 34.05 178 TRP A N 1
ATOM 1371 C CA . TRP A 1 174 ? 14.250 15.621 17.460 1.00 34.13 178 TRP A CA 1
ATOM 1372 C C . TRP A 1 174 ? 13.770 17.024 17.097 1.00 34.27 178 TRP A C 1
ATOM 1373 O O . TRP A 1 174 ? 13.435 17.810 17.979 1.00 34.06 178 TRP A O 1
ATOM 1384 N N . ASP A 1 175 ? 13.742 17.335 15.801 1.00 35.17 179 ASP A N 1
ATOM 1385 C CA . ASP A 1 175 ? 13.406 18.683 15.315 1.00 35.52 179 ASP A CA 1
ATOM 1386 C C . ASP A 1 175 ? 12.046 19.126 15.867 1.00 35.30 179 ASP A C 1
ATOM 1387 O O . ASP A 1 175 ? 11.878 20.263 16.309 1.00 35.06 179 ASP A O 1
ATOM 1392 N N . SER A 1 176 ? 11.087 18.206 15.856 1.00 35.15 180 SER A N 1
ATOM 1393 C CA . SER A 1 176 ? 9.731 18.478 16.315 1.00 35.14 180 SER A CA 1
ATOM 1394 C C . SER A 1 176 ? 9.681 18.802 17.793 1.00 35.25 180 SER A C 1
ATOM 1395 O O . SER A 1 176 ? 8.982 19.727 18.223 1.00 35.73 180 SER A O 1
ATOM 1398 N N . GLU A 1 177 ? 10.438 18.043 18.573 1.00 35.30 181 GLU A N 1
ATOM 1399 C CA . GLU A 1 177 ? 10.406 18.165 20.025 1.00 35.07 181 GLU A CA 1
ATOM 1400 C C . GLU A 1 177 ? 11.244 19.335 20.521 1.00 35.02 181 GLU A C 1
ATOM 1401 O O . GLU A 1 177 ? 10.991 19.854 21.609 1.00 35.44 181 GLU A O 1
ATOM 1407 N N . ILE A 1 178 ? 12.248 19.747 19.750 1.00 34.64 182 ILE A N 1
ATOM 1408 C CA . ILE A 1 178 ? 12.959 20.983 20.077 1.00 34.49 182 ILE A CA 1
ATOM 1409 C C . ILE A 1 178 ? 11.980 22.166 19.950 1.00 34.25 182 ILE A C 1
ATOM 1410 O O . ILE A 1 178 ? 12.017 23.098 20.757 1.00 34.06 182 ILE A O 1
ATOM 1415 N N . ALA A 1 179 ? 11.113 22.112 18.937 1.00 33.98 183 ALA A N 1
ATOM 1416 C CA . ALA A 1 179 ? 10.120 23.168 18.693 1.00 34.17 183 ALA A CA 1
ATOM 1417 C C . ALA A 1 179 ? 9.040 23.250 19.783 1.00 34.10 183 ALA A C 1
ATOM 1418 O O . ALA A 1 179 ? 8.729 24.333 20.279 1.00 34.60 183 ALA A O 1
ATOM 1420 N N . SER A 1 180 ? 8.440 22.118 20.119 1.00 33.93 184 SER A N 1
ATOM 1421 C CA . SER A 1 180 ? 7.369 22.094 21.115 1.00 34.19 184 SER A CA 1
ATOM 1422 C C . SER A 1 180 ? 7.911 22.452 22.498 1.00 34.33 184 SER A C 1
ATOM 1423 O O . SER A 1 180 ? 7.283 23.195 23.251 1.00 34.92 184 SER A O 1
ATOM 1426 N N . THR A 1 181 ? 9.100 21.950 22.819 1.00 34.34 185 THR A N 1
ATOM 1427 C CA . THR A 1 181 ? 9.681 22.185 24.124 1.00 34.39 185 THR A CA 1
ATOM 1428 C C . THR A 1 181 ? 10.026 23.660 24.338 1.00 34.36 185 THR A C 1
ATOM 1429 O O . THR A 1 181 ? 9.705 24.229 25.368 1.00 34.02 185 THR A O 1
ATOM 1433 N N . ASN A 1 182 ? 10.658 24.277 23.349 1.00 35.01 186 ASN A N 1
ATOM 1434 C CA . ASN A 1 182 ? 11.025 25.695 23.440 1.00 34.97 186 ASN A CA 1
ATOM 1435 C C . ASN A 1 182 ? 9.819 26.632 23.436 1.00 35.22 186 ASN A C 1
ATOM 1436 O O . ASN A 1 182 ? 9.870 27.695 24.055 1.00 34.63 186 ASN A O 1
ATOM 1441 N N . VAL A 1 183 ? 8.737 26.255 22.752 1.00 35.92 187 VAL A N 1
ATOM 1442 C CA . VAL A 1 183 ? 7.564 27.140 22.674 1.00 36.17 187 VAL A CA 1
ATOM 1443 C C . VAL A 1 183 ? 6.818 27.132 24.008 1.00 36.48 187 VAL A C 1
ATOM 1444 O O . VAL A 1 183 ? 6.452 28.187 24.526 1.00 36.49 187 VAL A O 1
ATOM 1448 N N . ILE A 1 184 ? 6.651 25.949 24.586 1.00 36.84 188 ILE A N 1
ATOM 1449 C CA . ILE A 1 184 ? 6.007 25.810 25.895 1.00 37.24 188 ILE A CA 1
ATOM 1450 C C . ILE A 1 184 ? 6.884 26.349 27.014 1.00 37.21 188 ILE A C 1
ATOM 1451 O O . ILE A 1 184 ? 6.373 26.922 27.976 1.00 37.19 188 ILE A O 1
ATOM 1456 N N . GLY A 1 185 ? 8.195 26.152 26.884 1.00 37.10 189 GLY A N 1
ATOM 1457 C CA . GLY A 1 185 ? 9.164 26.713 27.815 1.00 36.82 189 GLY A CA 1
ATOM 1458 C C . GLY A 1 185 ? 9.076 28.225 27.886 1.00 36.64 189 GLY A C 1
ATOM 1459 O O . GLY A 1 185 ? 9.169 28.807 28.965 1.00 36.45 189 GLY A O 1
ATOM 1460 N N . LYS A 1 186 ? 8.893 28.859 26.730 1.00 36.60 190 LYS A N 1
ATOM 1461 C CA . LYS A 1 186 ? 8.790 30.317 26.658 1.00 36.40 19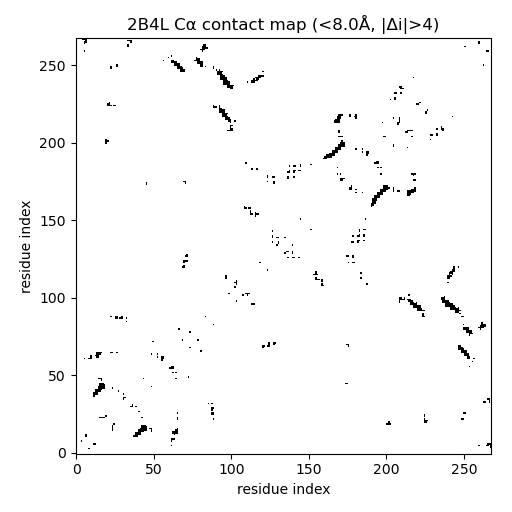0 LYS A CA 1
ATOM 1462 C C . LYS A 1 186 ? 7.491 30.793 27.316 1.00 36.12 190 LYS A C 1
ATOM 1463 O O . LYS A 1 186 ? 7.477 31.802 28.021 1.00 36.25 190 LYS A O 1
ATOM 1469 N N . VAL A 1 187 ? 6.406 30.065 27.080 1.00 35.98 191 VAL A N 1
ATOM 1470 C CA . VAL A 1 187 ? 5.118 30.408 27.676 1.00 36.27 191 VAL A CA 1
ATOM 1471 C C . VAL A 1 187 ? 5.226 30.346 29.206 1.00 36.02 191 VAL A C 1
ATOM 1472 O O . VAL A 1 187 ? 4.824 31.280 29.901 1.00 35.83 191 VAL A O 1
ATOM 1476 N N . LEU A 1 188 ? 5.798 29.256 29.712 1.00 35.74 192 LEU A N 1
ATOM 1477 C CA . LEU A 1 188 ? 6.116 29.124 31.134 1.00 35.63 192 LEU A CA 1
ATOM 1478 C C . LEU A 1 188 ? 7.005 30.260 31.633 1.00 35.51 192 LEU A C 1
ATOM 1479 O O . LEU A 1 188 ? 6.748 30.827 32.693 1.00 35.31 192 LEU A O 1
ATOM 1484 N N . GLU A 1 189 ? 8.043 30.590 30.865 1.00 35.54 193 GLU A N 1
ATOM 1485 C CA . GLU A 1 189 ? 8.933 31.707 31.201 1.00 35.68 193 GLU A CA 1
ATOM 1486 C C . GLU A 1 189 ? 8.165 33.017 31.301 1.00 35.35 193 GLU A C 1
ATOM 1487 O O . GLU A 1 189 ? 8.385 33.791 32.226 1.00 34.72 193 GLU A O 1
ATOM 1493 N N . ASP A 1 190 ? 7.280 33.257 30.337 1.00 35.43 194 ASP A N 1
ATOM 1494 C CA . ASP A 1 190 ? 6.451 34.469 30.318 1.00 35.51 194 ASP A CA 1
ATOM 1495 C C . ASP A 1 190 ? 5.478 34.487 31.507 1.00 35.41 194 ASP A C 1
ATOM 1496 O O . ASP A 1 190 ? 5.085 35.550 31.994 1.00 35.02 194 ASP A O 1
ATOM 1501 N N . LEU A 1 191 ? 5.104 33.297 31.966 1.00 35.38 195 LEU A N 1
ATOM 1502 C CA . LEU A 1 191 ? 4.209 33.141 33.107 1.00 35.58 195 LEU A CA 1
ATOM 1503 C C . LEU A 1 191 ? 4.933 33.412 34.443 1.00 35.48 195 LEU A C 1
ATOM 1504 O O . LEU A 1 191 ? 4.286 33.616 35.467 1.00 35.58 195 LEU A O 1
ATOM 1509 N N . GLY A 1 192 ? 6.265 33.419 34.424 1.00 35.31 196 GLY A N 1
ATOM 1510 C CA . GLY A 1 192 ? 7.066 33.711 35.609 1.00 35.45 196 GLY A CA 1
ATOM 1511 C C . GLY A 1 192 ? 7.873 32.544 36.155 1.00 35.40 196 GLY A C 1
ATOM 1512 O O . GLY A 1 192 ? 8.607 32.706 37.139 1.00 34.91 196 GLY A O 1
ATOM 1513 N N . TYR A 1 193 ? 7.747 31.375 35.520 1.00 35.77 197 TYR A N 1
ATOM 1514 C CA . TYR A 1 193 ? 8.502 30.180 35.904 1.00 35.88 197 TYR A CA 1
ATOM 1515 C C . TYR A 1 193 ? 9.993 30.303 35.582 1.00 36.09 197 TYR A C 1
ATOM 1516 O O . TYR A 1 193 ? 10.377 30.926 34.592 1.00 35.86 197 TYR A O 1
ATOM 1525 N N . GLU A 1 194 ? 10.820 29.709 36.441 1.00 36.51 198 GLU A N 1
ATOM 1526 C CA . GLU A 1 194 ? 12.235 29.486 36.166 1.00 36.63 198 GLU A CA 1
ATOM 1527 C C . GLU A 1 194 ? 12.326 28.167 35.402 1.00 36.68 198 GLU A C 1
ATOM 1528 O O . GLU A 1 194 ? 12.119 27.095 35.977 1.00 36.80 198 GLU A O 1
ATOM 1534 N N . VAL A 1 195 ? 12.619 28.246 34.105 1.00 36.32 199 VAL A N 1
ATOM 1535 C CA . VAL A 1 195 ? 12.585 27.078 33.236 1.00 36.74 199 VAL A CA 1
ATOM 1536 C C . VAL A 1 195 ? 13.989 26.565 32.918 1.00 36.71 199 VAL A C 1
ATOM 1537 O O . VAL A 1 195 ? 14.864 27.337 32.520 1.00 36.67 199 VAL A O 1
ATOM 1541 N N . THR A 1 196 ? 14.185 25.267 33.140 1.00 36.87 200 THR A N 1
ATOM 1542 C CA . THR A 1 196 ? 15.368 24.533 32.712 1.00 36.93 200 THR A CA 1
ATOM 1543 C C . THR A 1 196 ? 14.961 23.549 31.616 1.00 36.96 200 THR A C 1
ATOM 1544 O O . THR A 1 196 ? 13.957 22.847 31.751 1.00 37.00 200 THR A O 1
ATOM 1548 N N . LEU A 1 197 ? 15.733 23.505 30.532 1.00 37.13 201 LEU A N 1
ATOM 1549 C CA . LEU A 1 197 ? 15.512 22.534 29.462 1.00 37.42 201 LEU A CA 1
ATOM 1550 C C . LEU A 1 197 ? 16.614 21.489 29.561 1.00 37.43 201 LEU A C 1
ATOM 1551 O O . LEU A 1 197 ? 17.793 21.814 29.493 1.00 38.11 201 LEU A O 1
ATOM 1556 N N . THR A 1 198 ? 16.221 20.243 29.761 1.00 37.30 202 THR A N 1
ATOM 1557 C CA . THR A 1 198 ? 17.161 19.156 29.963 1.00 37.29 202 THR A CA 1
ATOM 1558 C C . THR A 1 198 ? 17.138 18.221 28.765 1.00 36.92 202 THR A C 1
ATOM 1559 O O . THR A 1 198 ? 16.209 17.451 28.596 1.00 36.13 202 THR A O 1
ATOM 1563 N N . GLN A 1 199 ? 18.176 18.311 27.941 1.00 37.13 203 GLN A N 1
ATOM 1564 C CA . GLN A 1 199 ? 18.305 17.489 26.747 1.00 37.11 203 GLN A CA 1
ATOM 1565 C C . GLN A 1 199 ? 18.823 16.099 27.092 1.00 36.52 203 GLN A C 1
ATOM 1566 O O . GLN A 1 199 ? 19.870 15.952 27.696 1.00 36.15 203 GLN A O 1
ATOM 1572 N N . VAL A 1 200 ? 18.103 15.077 26.663 1.00 36.39 204 VAL A N 1
ATOM 1573 C CA . VAL A 1 200 ? 18.498 13.698 26.935 1.00 36.50 204 VAL A CA 1
ATOM 1574 C C . VAL A 1 200 ? 18.173 12.839 25.737 1.00 36.19 204 VAL A C 1
ATOM 1575 O O . VAL A 1 200 ? 17.383 13.243 24.880 1.00 35.97 204 VAL A O 1
ATOM 1579 N N . GLU A 1 201 ? 18.787 11.664 25.680 1.00 36.11 205 GLU A N 1
ATOM 1580 C CA . GLU A 1 201 ? 18.420 10.656 24.693 1.00 36.65 205 GLU A CA 1
ATOM 1581 C C . GLU A 1 201 ? 17.004 10.119 24.965 1.00 36.62 205 GLU A C 1
ATOM 1582 O O . GLU A 1 201 ? 16.401 10.373 26.025 1.00 35.03 205 GLU A O 1
ATOM 1588 N N . ALA A 1 202 ? 16.497 9.379 23.982 1.00 36.84 206 ALA A N 1
ATOM 1589 C CA . ALA A 1 202 ? 15.354 8.522 24.166 1.00 37.38 206 ALA A CA 1
ATOM 1590 C C . ALA A 1 202 ? 15.830 7.266 24.939 1.00 37.74 206 ALA A C 1
ATOM 1591 O O . ALA A 1 202 ? 16.887 6.614 24.627 1.00 39.16 206 ALA A O 1
ATOM 1593 N N . GLY A 1 203 ? 15.039 6.938 25.938 1.00 36.42 207 GLY A N 1
ATOM 1594 C CA . GLY A 1 203 ? 15.447 6.097 27.036 1.00 35.21 207 GLY A CA 1
ATOM 1595 C C . GLY A 1 203 ? 15.578 6.995 28.257 1.00 34.80 207 GLY A C 1
ATOM 1596 O O . GLY A 1 203 ? 14.661 7.040 29.077 1.00 34.46 207 GLY A O 1
ATOM 1597 N N . PRO A 1 204 ? 16.706 7.699 28.388 1.00 34.21 208 PRO A N 1
ATOM 1598 C CA . PRO A 1 204 ? 16.915 8.650 29.480 1.00 34.32 208 PRO A CA 1
ATOM 1599 C C . PRO A 1 204 ? 15.816 9.669 29.727 1.00 33.91 208 PRO A C 1
ATOM 1600 O O . PRO A 1 204 ? 15.578 10.018 30.884 1.00 34.09 208 PRO A O 1
ATOM 1604 N N . MET A 1 205 ? 15.138 10.125 28.675 1.00 33.66 209 MET A N 1
ATOM 1605 C CA . MET A 1 205 ? 14.026 11.061 28.831 1.00 33.29 209 MET A CA 1
ATOM 1606 C C . MET A 1 205 ? 12.894 10.416 29.620 1.00 33.34 209 MET A C 1
ATOM 1607 O O . MET A 1 205 ? 12.373 11.006 30.565 1.00 34.10 209 MET A O 1
ATOM 1612 N N . TRP A 1 206 ? 12.523 9.200 29.244 1.00 32.89 210 TRP A N 1
ATOM 1613 C CA . TRP A 1 206 ? 11.490 8.473 29.966 1.00 32.61 210 TRP A CA 1
ATOM 1614 C C . TRP A 1 206 ? 11.916 8.194 31.403 1.00 32.48 210 TRP A C 1
ATOM 1615 O O . TRP A 1 206 ? 11.138 8.398 32.328 1.00 31.71 210 TRP A O 1
ATOM 1626 N N . THR A 1 207 ? 13.160 7.751 31.575 1.00 32.03 211 THR A N 1
ATOM 1627 C CA . THR A 1 207 ? 13.725 7.473 32.899 1.00 32.14 211 THR A CA 1
ATOM 1628 C C . THR A 1 207 ? 13.698 8.699 33.819 1.00 32.23 211 THR A C 1
ATOM 1629 O O . THR A 1 207 ? 13.390 8.592 35.005 1.00 32.07 211 THR A O 1
A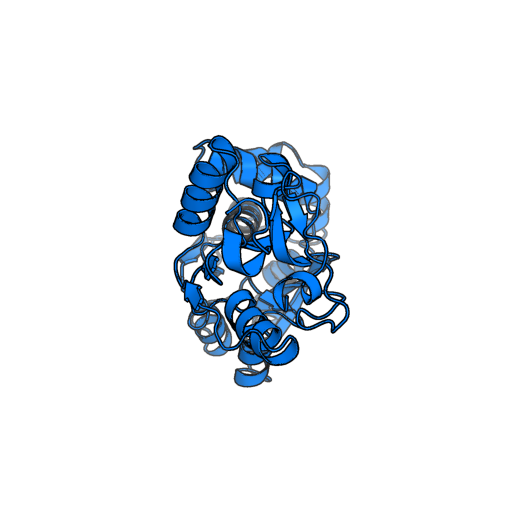TOM 1633 N N . ALA A 1 208 ? 14.022 9.856 33.257 1.00 32.35 212 ALA A N 1
ATOM 1634 C CA . ALA A 1 208 ? 13.990 11.119 33.984 1.00 32.42 212 ALA A CA 1
ATOM 1635 C C . ALA A 1 208 ? 12.609 11.434 34.524 1.00 32.54 212 ALA A C 1
ATOM 1636 O O . ALA A 1 208 ? 12.460 11.792 35.699 1.00 32.94 212 ALA A O 1
ATOM 1638 N N . ILE A 1 209 ? 11.600 11.307 33.659 1.00 32.56 213 ILE A N 1
ATOM 1639 C CA . ILE A 1 209 ? 10.207 11.512 34.054 1.00 32.65 213 ILE A CA 1
ATOM 1640 C C . ILE A 1 209 ? 9.793 10.474 35.096 1.00 32.77 213 ILE A C 1
ATOM 1641 O O . ILE A 1 209 ? 9.232 10.826 36.135 1.00 32.72 213 ILE A O 1
ATOM 1646 N N . ALA A 1 210 ? 10.106 9.207 34.828 1.00 33.08 214 ALA A N 1
ATOM 1647 C CA . ALA A 1 210 ? 9.706 8.091 35.701 1.00 33.49 214 ALA A CA 1
ATOM 1648 C C . ALA A 1 210 ? 10.341 8.114 37.090 1.00 33.63 214 ALA A C 1
ATOM 1649 O O . ALA A 1 210 ? 9.764 7.567 38.033 1.00 33.90 214 ALA A O 1
ATOM 1651 N N . THR A 1 211 ? 11.516 8.736 37.212 1.00 33.75 215 THR A N 1
ATOM 1652 C CA . THR A 1 211 ? 12.197 8.871 38.500 1.00 33.86 215 THR A CA 1
ATOM 1653 C C . THR A 1 211 ? 11.995 10.241 39.141 1.00 33.74 215 THR A C 1
ATOM 1654 O O . THR A 1 211 ? 12.342 10.435 40.299 1.00 34.22 215 THR A O 1
ATOM 1658 N N . GLY A 1 212 ? 11.455 11.195 38.394 1.00 33.88 216 GLY A N 1
ATOM 1659 C CA . GLY A 1 212 ? 11.235 12.536 38.909 1.00 33.72 216 GLY A CA 1
ATOM 1660 C C . GLY A 1 212 ? 12.465 13.428 38.888 1.00 33.81 216 GLY A C 1
ATOM 1661 O O . GLY A 1 212 ? 12.470 14.477 39.522 1.00 33.53 216 GLY A O 1
ATOM 1662 N N . SER A 1 213 ? 13.507 13.035 38.154 1.00 33.71 217 SER A N 1
ATOM 1663 C CA . SER A 1 213 ? 14.658 13.924 37.940 1.00 33.93 217 SER A CA 1
ATOM 1664 C C . SER A 1 213 ? 14.303 15.101 37.019 1.00 33.69 217 SER A C 1
ATOM 1665 O O . SER A 1 213 ? 14.980 16.122 37.027 1.00 33.77 217 SER A O 1
ATOM 1668 N N . ALA A 1 214 ? 13.255 14.938 36.221 1.00 33.56 218 ALA A N 1
ATOM 1669 C CA . ALA A 1 214 ? 12.641 16.035 35.487 1.00 34.06 218 ALA A CA 1
ATOM 1670 C C . ALA A 1 214 ? 11.148 16.062 35.794 1.00 34.31 218 ALA A C 1
ATOM 1671 O O . ALA A 1 214 ? 10.567 15.054 36.228 1.00 34.84 218 ALA A O 1
ATOM 1673 N N . ASP A 1 215 ? 10.529 17.210 35.558 1.00 34.09 219 ASP A N 1
ATOM 1674 C CA . ASP A 1 215 ? 9.120 17.400 35.866 1.00 34.00 219 ASP A CA 1
ATOM 1675 C C . ASP A 1 215 ? 8.178 16.968 34.748 1.00 34.03 219 ASP A C 1
ATOM 1676 O O . ASP A 1 215 ? 7.153 16.355 35.013 1.00 34.00 219 ASP A O 1
ATOM 1681 N N . ALA A 1 216 ? 8.524 17.288 33.506 1.00 33.70 220 ALA A N 1
ATOM 1682 C CA . ALA A 1 216 ? 7.601 17.132 32.394 1.00 33.70 220 ALA A CA 1
ATOM 1683 C C . ALA A 1 216 ? 8.325 17.011 31.062 1.00 33.49 220 ALA A C 1
ATOM 1684 O O . ALA A 1 216 ? 9.480 17.414 30.917 1.00 33.22 220 ALA A O 1
ATOM 1686 N N . SER A 1 217 ? 7.617 16.460 30.085 1.00 33.56 221 SER A N 1
ATOM 1687 C CA . SER A 1 217 ? 8.156 16.306 28.743 1.00 33.66 221 SER A CA 1
ATOM 1688 C C . SER A 1 217 ? 7.046 16.428 27.712 1.00 33.57 221 SER A C 1
ATOM 1689 O O . SER A 1 217 ? 5.929 15.942 27.920 1.00 33.14 221 SER A O 1
ATOM 1692 N N . LEU A 1 218 ? 7.372 17.080 26.600 1.00 33.79 222 LEU A N 1
ATOM 1693 C CA . LEU A 1 218 ? 6.478 17.128 25.442 1.00 34.25 222 LEU A CA 1
ATOM 1694 C C . LEU A 1 218 ? 6.884 16.131 24.373 1.00 33.98 222 LEU A C 1
ATOM 1695 O O . LEU A 1 218 ? 6.354 16.178 23.263 1.00 33.92 222 LEU A O 1
ATOM 1700 N N . SER A 1 219 ? 7.798 15.219 24.707 1.00 34.60 223 SER A N 1
ATOM 1701 C CA . SER A 1 219 ? 8.458 14.374 23.698 1.00 34.43 223 SER A CA 1
ATOM 1702 C C . SER A 1 219 ? 7.917 12.950 23.625 1.00 34.75 223 SER A C 1
ATOM 1703 O O . SER A 1 219 ? 8.563 12.081 23.053 1.00 35.19 223 SER A O 1
ATOM 1706 N N . ALA A 1 220 ? 6.735 12.712 24.179 1.00 34.43 224 ALA A N 1
ATOM 1707 C CA . ALA A 1 220 ? 6.154 11.375 24.175 1.00 34.36 224 ALA A CA 1
ATOM 1708 C C . ALA A 1 220 ? 5.296 11.168 22.929 1.00 34.42 224 ALA A C 1
ATOM 1709 O O . ALA A 1 220 ? 4.315 11.884 22.725 1.00 35.15 224 ALA A O 1
ATOM 1711 N N . TRP A 1 221 ? 5.696 10.205 22.096 1.00 33.87 225 TRP A N 1
ATOM 1712 C CA . TRP A 1 221 ? 4.941 9.791 20.914 1.00 33.61 225 TRP A CA 1
ATOM 1713 C C . TRP A 1 221 ? 4.218 8.492 21.259 1.00 33.36 225 TRP A C 1
ATOM 1714 O O . TRP A 1 221 ? 4.849 7.466 21.504 1.00 31.90 225 TRP A O 1
ATOM 1725 N N . LEU A 1 222 ? 2.886 8.558 21.287 1.00 33.43 226 LEU A N 1
ATOM 1726 C CA . LEU A 1 222 ? 2.064 7.511 21.873 1.00 33.77 226 LEU A CA 1
ATOM 1727 C C . LEU A 1 222 ? 0.794 7.280 21.036 1.00 33.58 226 LEU A C 1
ATOM 1728 O O . LEU A 1 222 ? 0.299 8.234 20.426 1.00 33.38 226 LEU A O 1
ATOM 1733 N N . PRO A 1 223 ? 0.244 6.054 21.019 1.00 33.68 227 PRO A N 1
ATOM 1734 C CA . PRO A 1 223 ? 0.708 4.903 21.828 1.00 33.75 227 PRO A CA 1
ATOM 1735 C C . PRO A 1 223 ? 1.767 3.996 21.189 1.00 34.03 227 PRO A C 1
ATOM 1736 O O . PRO A 1 223 ? 2.274 3.086 21.859 1.00 34.25 227 PRO A O 1
ATOM 1740 N N . ASN A 1 224 ? 2.091 4.222 19.913 1.00 34.05 228 ASN A N 1
ATOM 1741 C CA . ASN A 1 224 ? 2.908 3.271 19.153 1.00 33.72 228 ASN A CA 1
ATOM 1742 C C . ASN A 1 224 ? 4.415 3.473 19.314 1.00 33.49 228 ASN A C 1
ATOM 1743 O O . ASN A 1 224 ? 5.146 2.543 19.666 1.00 33.18 228 ASN A O 1
ATOM 1748 N N . THR A 1 225 ? 4.879 4.687 19.053 1.00 33.09 229 THR A N 1
ATOM 1749 C CA . THR A 1 225 ? 6.309 4.939 18.935 1.00 33.16 229 THR A CA 1
ATOM 1750 C C . THR A 1 225 ? 7.088 4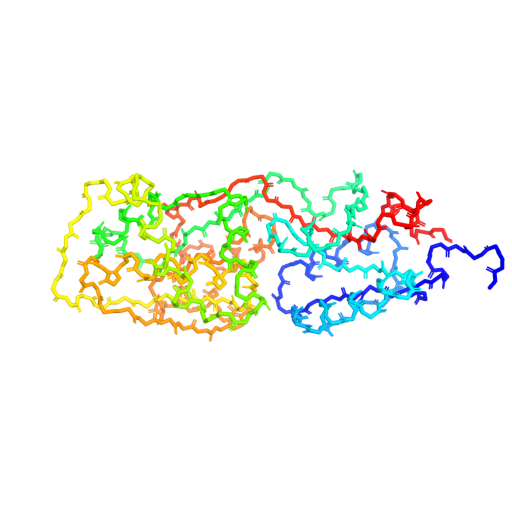.654 20.217 1.00 32.89 229 THR A C 1
ATOM 1751 O O . THR A 1 225 ? 8.136 4.007 20.180 1.00 32.77 229 THR A O 1
ATOM 1755 N N . HIS A 1 226 ? 6.568 5.114 21.356 1.00 32.73 230 HIS A N 1
ATOM 1756 C CA . HIS A 1 226 ? 7.215 4.864 22.653 1.00 32.87 230 HIS A CA 1
ATOM 1757 C C . HIS A 1 226 ? 6.448 3.829 23.483 1.00 33.42 230 HIS A C 1
ATOM 1758 O O . HIS A 1 226 ? 6.403 3.892 24.713 1.00 34.11 230 HIS A O 1
ATOM 1765 N N . LYS A 1 227 ? 5.856 2.859 22.800 1.00 33.76 231 LYS A N 1
ATOM 1766 C CA . LYS A 1 227 ? 5.155 1.759 23.459 1.00 33.94 231 LYS A CA 1
ATOM 1767 C C . LYS A 1 227 ? 6.006 1.074 24.532 1.00 33.41 231 LYS A C 1
ATOM 1768 O O . LYS A 1 227 ? 5.554 0.878 25.661 1.00 33.86 231 LYS A O 1
ATOM 1774 N N . ALA A 1 228 ? 7.228 0.703 24.168 1.00 33.40 232 ALA A N 1
ATOM 1775 C CA . ALA A 1 228 ? 8.147 -0.009 25.069 1.00 33.24 232 ALA A CA 1
ATOM 1776 C C . ALA A 1 228 ? 8.566 0.817 26.295 1.00 32.72 232 ALA A C 1
ATOM 1777 O O . ALA A 1 228 ? 8.675 0.290 27.402 1.00 31.81 232 ALA A O 1
ATOM 1779 N N . TYR A 1 229 ? 8.808 2.107 26.094 1.00 32.67 233 TYR A N 1
ATOM 1780 C CA . TYR A 1 229 ? 9.160 3.000 27.199 1.00 32.95 233 TYR A CA 1
ATOM 1781 C C . TYR A 1 229 ? 7.982 3.175 28.161 1.00 33.01 233 TYR A C 1
ATOM 1782 O O . TYR A 1 229 ? 8.139 3.051 29.387 1.00 33.57 233 TYR A O 1
ATOM 1791 N N . ALA A 1 230 ? 6.807 3.430 27.598 1.00 33.00 234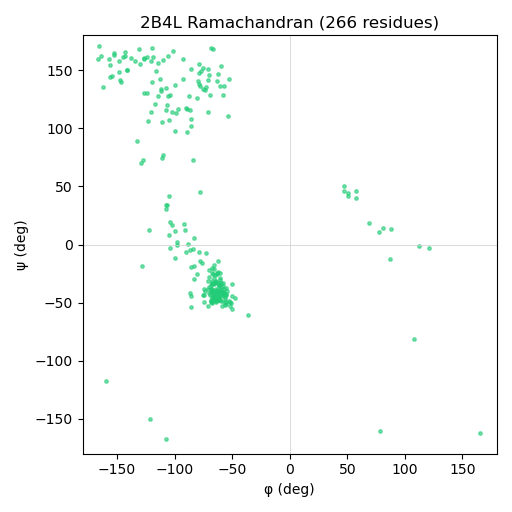 ALA A N 1
ATOM 1792 C CA . ALA A 1 230 ? 5.581 3.568 28.380 1.00 33.14 234 ALA A CA 1
ATOM 1793 C C . ALA A 1 230 ? 5.269 2.285 29.181 1.00 33.38 234 ALA A C 1
ATOM 1794 O O . ALA A 1 230 ? 4.873 2.353 30.347 1.00 33.15 234 ALA A O 1
ATOM 1796 N N . ALA A 1 231 ? 5.454 1.120 28.557 1.00 33.48 235 ALA A N 1
ATOM 1797 C CA . ALA A 1 231 ? 5.230 -0.158 29.244 1.00 33.75 235 ALA A CA 1
ATOM 1798 C C . ALA A 1 231 ? 6.240 -0.380 30.382 1.00 34.00 235 ALA A C 1
ATOM 1799 O O . ALA A 1 231 ? 5.878 -0.853 31.458 1.00 33.31 235 ALA A O 1
ATOM 1801 N N . LYS A 1 232 ? 7.503 -0.037 30.131 1.00 34.80 236 LYS A N 1
ATOM 1802 C CA . LYS A 1 232 ? 8.564 -0.179 31.134 1.00 34.65 236 LYS A CA 1
ATOM 1803 C C . LYS A 1 232 ? 8.265 0.649 32.393 1.00 34.26 236 LYS A C 1
ATOM 1804 O O . LYS A 1 232 ? 8.463 0.183 33.507 1.00 32.83 236 LYS A O 1
ATOM 1810 N N . TYR A 1 233 ? 7.762 1.864 32.195 1.00 34.44 237 TYR A N 1
ATOM 1811 C CA . TYR A 1 233 ? 7.465 2.787 33.281 1.00 35.06 237 TYR A CA 1
ATOM 1812 C C . TYR A 1 233 ? 5.957 2.945 33.532 1.00 35.51 237 TYR A C 1
ATOM 1813 O O . TYR A 1 233 ? 5.508 3.987 34.006 1.00 34.75 237 TYR A O 1
ATOM 1822 N N . LYS A 1 234 ? 5.198 1.875 33.268 1.00 36.49 238 LYS A N 1
ATOM 1823 C CA . LYS A 1 234 ? 3.723 1.875 33.315 1.00 36.74 238 LYS A CA 1
ATOM 1824 C C . LYS A 1 234 ? 3.085 2.744 34.415 1.00 37.25 238 LYS A C 1
ATOM 1825 O O . LYS A 1 234 ? 2.337 3.678 34.116 1.00 38.80 238 LYS A O 1
ATOM 1831 N N . GLY A 1 235 ? 3.353 2.466 35.677 1.00 36.58 239 GLY A N 1
ATOM 1832 C CA . GLY A 1 235 ? 2.657 3.223 36.738 1.00 36.48 239 GLY A CA 1
ATOM 1833 C C . GLY A 1 235 ? 3.379 4.466 37.235 1.00 36.08 239 GLY A C 1
ATOM 1834 O O . GLY A 1 235 ? 3.069 4.972 38.314 1.00 35.78 239 GLY A O 1
ATOM 1835 N N . LYS A 1 236 ? 4.337 4.961 36.458 1.00 35.55 240 LYS A N 1
ATOM 1836 C CA . LYS A 1 236 ? 5.352 5.872 36.995 1.00 35.72 240 LYS A CA 1
ATOM 1837 C C . LYS A 1 236 ? 5.433 7.230 36.294 1.00 35.08 240 LYS A C 1
ATOM 1838 O O . LYS A 1 236 ? 6.364 8.001 36.521 1.00 34.81 240 LYS A O 1
ATOM 1844 N N . TYR A 1 237 ? 4.428 7.532 35.480 1.00 34.73 241 TYR A N 1
ATOM 1845 C CA . TYR A 1 237 ? 4.305 8.842 34.846 1.00 34.62 241 TYR A CA 1
ATOM 1846 C C . TYR A 1 237 ? 2.818 9.149 34.678 1.00 34.40 241 TYR A C 1
ATOM 1847 O O . TYR A 1 237 ? 1.980 8.239 34.678 1.00 34.42 241 TYR A O 1
ATOM 1856 N N . ASP A 1 238 ? 2.493 10.431 34.561 1.00 34.34 242 ASP A N 1
ATOM 1857 C CA . ASP A 1 238 ? 1.128 10.850 34.249 1.00 34.14 242 ASP A CA 1
ATOM 1858 C C . ASP A 1 238 ? 1.058 11.359 32.819 1.00 34.24 242 ASP A C 1
ATOM 1859 O O . ASP A 1 238 ? 1.915 12.119 32.380 1.00 34.54 242 ASP A O 1
ATOM 1864 N N . ASP A 1 239 ? 0.032 10.921 32.104 1.00 34.18 243 ASP A N 1
ATOM 1865 C CA . ASP A 1 239 ? -0.234 11.385 30.766 1.00 34.41 243 ASP A CA 1
ATOM 1866 C C . ASP A 1 239 ? -1.335 12.438 30.856 1.00 34.31 243 ASP A C 1
ATOM 1867 O O . ASP A 1 239 ? -2.516 12.094 30.938 1.00 33.98 243 ASP A O 1
ATOM 1872 N N . ILE A 1 240 ? -0.941 13.714 30.854 1.00 34.10 244 ILE A N 1
ATOM 1873 C CA . ILE A 1 240 ? -1.873 14.822 31.167 1.00 34.37 244 ILE A CA 1
ATOM 1874 C C . ILE A 1 240 ? -2.350 15.616 29.950 1.00 34.32 244 ILE A C 1
ATOM 1875 O O . ILE A 1 240 ? -3.157 16.528 30.087 1.00 33.94 244 ILE A O 1
ATOM 1880 N N . GLY A 1 241 ? -1.854 15.293 28.762 1.00 34.56 245 GLY A N 1
ATOM 1881 C CA . GLY A 1 241 ? -2.249 16.058 27.576 1.00 34.71 245 GLY A CA 1
ATOM 1882 C C . GLY A 1 241 ? -1.874 15.410 26.264 1.00 34.60 245 GLY A C 1
ATOM 1883 O O . GLY A 1 241 ? -1.006 14.545 26.217 1.00 34.62 245 GLY A O 1
ATOM 1884 N N . THR A 1 242 ? -2.573 15.836 25.212 1.00 34.85 246 THR A N 1
ATOM 1885 C CA . THR A 1 242 ? -2.323 15.435 23.828 1.00 34.74 246 THR A CA 1
ATOM 1886 C C . THR A 1 242 ? -2.089 16.730 23.057 1.00 34.46 246 THR A C 1
ATOM 1887 O O . THR A 1 242 ? -3.029 17.498 22.831 1.00 34.32 246 THR A O 1
ATOM 1891 N N . SER A 1 243 ? -0.838 17.000 22.696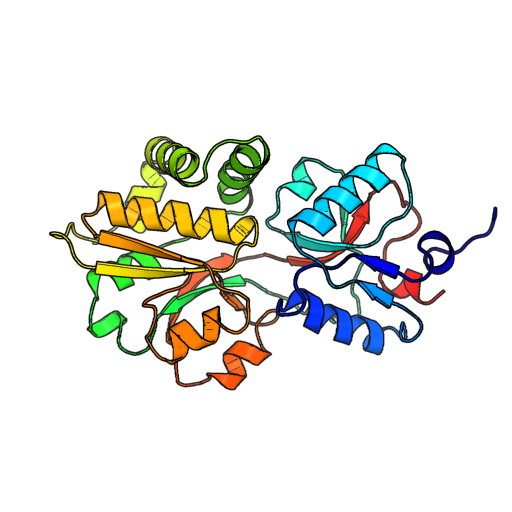 1.00 34.04 247 SER A N 1
ATOM 1892 C CA . SER A 1 243 ? -0.492 18.274 22.048 1.00 33.76 247 SER A CA 1
ATOM 1893 C C . SER A 1 243 ? -0.686 18.234 20.531 1.00 33.50 247 SER A C 1
ATOM 1894 O O . SER A 1 243 ? -0.767 19.285 19.886 1.00 33.24 247 SER A O 1
ATOM 1897 N N . MET A 1 244 ? -0.743 17.021 19.969 1.00 33.07 248 MET A N 1
ATOM 1898 C CA . MET A 1 244 ? -0.987 16.830 18.550 1.00 32.93 248 MET A CA 1
ATOM 1899 C C . MET A 1 244 ? -1.574 15.443 18.226 1.00 32.89 248 MET A C 1
ATOM 1900 O O . MET A 1 244 ? -1.242 14.448 18.878 1.00 32.15 248 MET A O 1
ATOM 1905 N N . THR A 1 245 ? -2.466 15.412 17.231 1.00 32.60 249 THR A N 1
ATOM 1906 C CA . THR A 1 245 ? -3.024 14.175 16.685 1.00 32.52 249 THR A CA 1
ATOM 1907 C C . THR A 1 245 ? -2.668 14.089 15.210 1.00 32.38 249 THR A C 1
ATOM 1908 O O . THR A 1 245 ? -2.193 15.056 14.622 1.00 32.43 249 THR A O 1
ATOM 1912 N N . GLY A 1 246 ? -2.911 12.924 14.619 1.00 32.26 250 GLY A N 1
ATOM 1913 C CA . GLY A 1 246 ? -2.672 12.692 13.200 1.00 31.64 250 GLY A CA 1
ATOM 1914 C C . GLY A 1 246 ? -1.211 12.667 12.792 1.00 31.32 250 GLY A C 1
ATOM 1915 O O . GLY A 1 246 ? -0.891 12.826 11.610 1.00 30.93 250 GLY A O 1
ATOM 1916 N N . VAL A 1 247 ? -0.313 12.482 13.756 1.00 30.95 251 VAL A N 1
ATOM 1917 C CA . VAL A 1 247 ? 1.100 12.436 13.444 1.00 31.24 251 VAL A CA 1
ATOM 1918 C C . VAL A 1 247 ? 1.411 11.039 12.886 1.00 31.52 251 VAL A C 1
ATOM 1919 O O . VAL A 1 247 ? 0.688 10.084 13.158 1.00 30.73 251 VAL A O 1
ATOM 1923 N N . LYS A 1 248 ? 2.474 10.942 12.095 1.00 32.28 252 LYS A N 1
ATOM 1924 C CA . LYS A 1 248 ? 2.791 9.726 11.361 1.00 32.94 252 LYS A CA 1
ATOM 1925 C C . LYS A 1 248 ? 4.259 9.409 11.412 1.00 33.34 252 LYS A C 1
ATOM 1926 O O . LYS A 1 248 ? 5.091 10.273 11.696 1.00 32.94 252 LYS A O 1
ATOM 1932 N N . MET A 1 249 ? 4.558 8.146 11.138 1.00 33.64 253 MET A N 1
ATOM 1933 C CA . MET A 1 249 ? 5.928 7.688 11.015 1.00 34.53 253 MET A CA 1
ATOM 1934 C C . MET A 1 249 ? 5.973 6.439 10.149 1.00 34.78 253 MET A C 1
ATOM 1935 O O . MET A 1 249 ? 4.969 5.710 10.025 1.00 34.82 253 MET A O 1
ATOM 1940 N N . GLY A 1 250 ? 7.124 6.218 9.526 1.00 34.58 254 GLY A N 1
ATOM 1941 C CA . GLY A 1 250 ? 7.290 5.097 8.628 1.00 34.74 254 GLY A CA 1
ATOM 1942 C C . GLY A 1 250 ? 8.523 5.194 7.758 1.00 34.45 254 GLY A C 1
ATOM 1943 O O . GLY A 1 250 ? 9.444 5.945 8.047 1.00 34.95 254 GLY A O 1
ATOM 1944 N N . LEU A 1 251 ? 8.531 4.403 6.690 1.00 34.57 255 LEU A N 1
ATOM 1945 C CA . LEU A 1 251 ? 9.565 4.484 5.674 1.00 34.15 255 LEU A CA 1
ATOM 1946 C C . LEU A 1 251 ? 9.164 5.537 4.627 1.00 33.78 255 LEU A C 1
ATOM 1947 O O . LEU A 1 251 ? 8.061 5.508 4.076 1.00 33.38 255 LEU A O 1
ATOM 1952 N N . VAL A 1 252 ? 10.081 6.463 4.377 1.00 33.56 256 VAL A N 1
ATOM 1953 C CA . VAL A 1 252 ? 9.840 7.610 3.514 1.00 33.84 256 VAL A CA 1
ATOM 1954 C C . VAL A 1 252 ? 10.811 7.613 2.331 1.00 33.70 256 VAL A C 1
ATOM 1955 O O . VAL A 1 252 ? 11.980 7.257 2.480 1.00 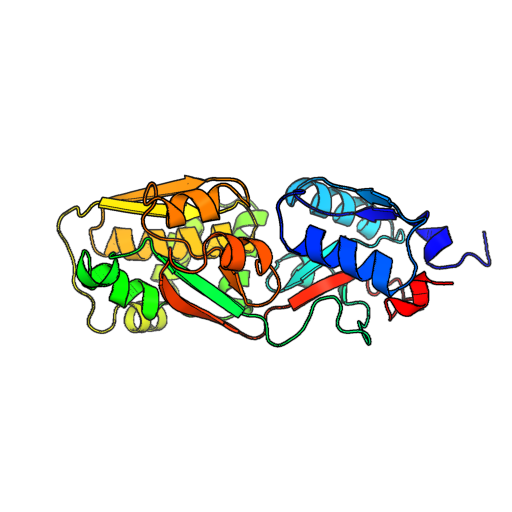33.82 256 VAL A O 1
ATOM 1959 N N . VAL A 1 253 ? 10.299 7.969 1.149 1.00 33.69 257 VAL A N 1
ATOM 1960 C CA . VAL A 1 253 ? 11.135 8.115 -0.053 1.00 34.13 257 VAL A CA 1
ATOM 1961 C C . VAL A 1 253 ? 10.766 9.412 -0.775 1.00 34.00 257 VAL A C 1
ATOM 1962 O O . VAL A 1 253 ? 9.660 9.952 -0.575 1.00 33.69 257 VAL A O 1
ATOM 1966 N N . PRO A 1 254 ? 11.683 9.920 -1.594 1.00 34.27 258 PRO A N 1
ATOM 1967 C CA . PRO A 1 254 ? 11.367 11.022 -2.502 1.00 34.50 258 PRO A CA 1
ATOM 1968 C C . PRO A 1 254 ? 10.306 10.625 -3.510 1.00 34.73 258 PRO A C 1
ATOM 1969 O O . PRO A 1 254 ? 10.270 9.469 -3.950 1.00 34.09 258 PRO A O 1
ATOM 1973 N N . GLN A 1 255 ? 9.474 11.582 -3.902 1.00 35.26 259 GLN A N 1
ATOM 1974 C CA . GLN A 1 255 ? 8.447 11.316 -4.901 1.00 35.69 259 GLN A CA 1
ATOM 1975 C C . GLN A 1 255 ? 9.043 10.928 -6.257 1.00 35.96 259 GLN A C 1
ATOM 1976 O O . GLN A 1 255 ? 8.405 10.214 -7.021 1.00 35.64 259 GLN A O 1
ATOM 1982 N N . TYR A 1 256 ? 10.270 11.360 -6.552 1.00 36.64 260 TYR A N 1
ATOM 1983 C CA . TYR A 1 256 ? 10.911 10.943 -7.809 1.00 36.85 260 TYR A CA 1
ATOM 1984 C C . TYR A 1 256 ? 11.149 9.426 -7.919 1.00 37.20 260 TYR A C 1
ATOM 1985 O O . TYR A 1 256 ? 11.427 8.929 -9.013 1.00 37.02 260 TYR A O 1
ATOM 1994 N N . MET A 1 257 ? 11.038 8.695 -6.807 1.00 37.39 261 MET A N 1
ATOM 1995 C CA . MET A 1 257 ? 11.007 7.225 -6.857 1.00 37.79 261 MET A CA 1
ATOM 1996 C C . MET A 1 257 ? 9.573 6.782 -7.140 1.00 38.09 261 MET A C 1
ATOM 1997 O O . MET A 1 257 ? 8.878 6.254 -6.267 1.00 38.20 261 MET A O 1
ATOM 2002 N N . LYS A 1 258 ? 9.159 7.006 -8.385 1.00 38.78 262 LYS A N 1
ATOM 2003 C CA . LYS A 1 258 ? 7.765 6.837 -8.814 1.00 39.30 262 LYS A CA 1
ATOM 2004 C C . LYS A 1 258 ? 7.229 5.413 -8.645 1.00 39.30 262 LYS A C 1
ATOM 2005 O O . LYS A 1 258 ? 6.078 5.230 -8.272 1.00 38.89 262 LYS A O 1
ATOM 2011 N N . ASN A 1 259 ? 8.065 4.417 -8.928 1.00 39.55 263 ASN A N 1
ATOM 2012 C CA . ASN A 1 259 ? 7.624 3.016 -8.931 1.00 39.72 263 ASN A CA 1
ATOM 2013 C C . ASN A 1 259 ? 7.687 2.334 -7.567 1.00 39.73 263 ASN A C 1
ATOM 2014 O O . ASN A 1 259 ? 7.258 1.185 -7.432 1.00 40.21 263 ASN A O 1
ATOM 2019 N N . VAL A 1 260 ? 8.213 3.035 -6.564 1.00 39.55 264 VAL A N 1
ATOM 2020 C CA . VAL A 1 260 ? 8.288 2.514 -5.204 1.00 39.47 264 VAL A CA 1
ATOM 2021 C C . VAL A 1 260 ? 7.227 3.194 -4.345 1.00 39.31 264 VAL A C 1
ATOM 2022 O O . VAL A 1 260 ? 7.360 4.362 -3.996 1.00 38.98 264 VAL A O 1
ATOM 2026 N N . ASN A 1 261 ? 6.171 2.452 -4.008 1.00 38.99 265 ASN A N 1
ATOM 2027 C CA . ASN A 1 261 ? 5.011 3.040 -3.333 1.00 38.98 265 ASN A CA 1
ATOM 2028 C C . ASN A 1 261 ? 4.546 2.335 -2.045 1.00 38.89 265 ASN A C 1
ATOM 2029 O O . ASN A 1 261 ? 3.823 2.927 -1.241 1.00 39.02 265 ASN A O 1
ATOM 2034 N N . SER A 1 262 ? 4.963 1.083 -1.856 1.00 38.71 266 SER A N 1
ATOM 2035 C CA . SER A 1 262 ? 4.611 0.301 -0.677 1.00 38.31 266 SER A CA 1
ATOM 2036 C C . SER A 1 262 ? 5.863 -0.322 -0.076 1.00 38.12 266 SER A C 1
ATOM 2037 O O . SER A 1 262 ? 6.844 -0.559 -0.787 1.00 37.16 266 SER A O 1
ATOM 2040 N N . ILE A 1 263 ? 5.817 -0.624 1.223 1.00 37.84 267 ILE A N 1
ATOM 2041 C CA . ILE A 1 263 ? 6.900 -1.383 1.851 1.00 38.18 267 ILE A CA 1
ATOM 2042 C C . ILE A 1 263 ? 6.984 -2.786 1.231 1.00 38.45 267 ILE A C 1
ATOM 2043 O O . ILE A 1 263 ? 8.042 -3.403 1.245 1.00 38.51 267 ILE A O 1
ATOM 2048 N N . GLU A 1 264 ? 5.872 -3.268 0.676 1.00 38.76 268 GLU A N 1
ATOM 2049 C CA . GLU A 1 264 ? 5.855 -4.524 -0.073 1.00 39.16 268 GLU A CA 1
ATOM 2050 C C . GLU A 1 264 ? 6.788 -4.477 -1.300 1.00 39.25 268 GLU A C 1
ATOM 2051 O O . GLU A 1 264 ? 7.342 -5.493 -1.686 1.00 39.28 268 GLU A O 1
ATOM 2057 N N . ASP A 1 265 ? 6.976 -3.295 -1.890 1.00 39.48 269 ASP A N 1
ATOM 2058 C CA . ASP A 1 265 ? 7.872 -3.133 -3.050 1.00 39.56 269 ASP A CA 1
ATOM 2059 C C . ASP A 1 265 ? 9.345 -3.385 -2.724 1.00 39.67 269 ASP A C 1
ATOM 2060 O O . ASP A 1 265 ? 10.149 -3.600 -3.626 1.00 39.64 269 ASP A O 1
ATOM 2065 N N . LEU A 1 266 ? 9.686 -3.359 -1.440 1.00 39.99 270 LEU A N 1
ATOM 2066 C CA . LEU A 1 266 ? 11.050 -3.584 -0.983 1.00 40.31 270 LEU A CA 1
ATOM 2067 C C . LEU A 1 266 ? 11.373 -5.077 -0.861 1.00 40.92 270 LEU A C 1
ATOM 2068 O O . LEU A 1 266 ? 12.544 -5.461 -0.840 1.00 40.89 270 LEU A O 1
ATOM 2073 N N . LYS A 1 267 ? 10.341 -5.918 -0.806 1.00 41.73 271 LYS A N 1
ATOM 2074 C CA . LYS A 1 267 ? 10.532 -7.363 -0.738 1.00 42.72 271 LYS A CA 1
ATOM 2075 C C . LYS A 1 267 ? 11.182 -7.893 -2.007 1.00 43.56 271 LYS A C 1
ATOM 2076 O O . LYS A 1 267 ? 11.920 -8.875 -1.970 1.00 43.67 271 LYS A O 1
ATOM 2082 N N . LYS A 1 268 ? 10.864 -7.233 -3.122 1.00 44.52 272 LYS A N 1
ATOM 2083 C CA . LYS A 1 268 ? 11.282 -7.630 -4.474 1.00 44.87 272 LYS A CA 1
ATOM 2084 C C . LYS A 1 268 ? 12.797 -7.690 -4.680 1.00 45.15 272 LYS A C 1
ATOM 2085 O O . LYS A 1 268 ? 13.350 -8.767 -4.929 1.00 45.31 272 LYS A O 1
#

CATH classification: 3.40.190.100 (+1 more: 3.10.105.10)

Organism: Bacillus subtilis (strain 168) (NCBI:txid224308)

Solvent-accessible surface area: 12572 Å² total; per-residue (Å²): 170,196,146,30,26,9,2,101,75,15,120,80,34,0,30,0,3,32,93,26,3,2,7,8,66,17,0,63,95,0,20,133,55,0,92,2,104,92,22,70,30,70,63,36,46,15,75,45,0,11,44,45,0,98,118,11,40,81,164,149,118,37,8,1,1,0,0,13,27,2,10,11,0,57,83,124,13,144,11,45,47,5,88,33,83,102,109,2,6,30,66,89,4,49,0,25,0,0,0,37,113,14,0,46,177,109,42,83,39,0,7,92,0,0,45,56,0,134,12,65,60,110,38,0,11,34,0,6,64,58,37,76,136,59,75,134,26,61,148,4,0,32,91,4,11,92,135,40,129,120,24,30,60,116,4,29,150,59,10,122,161,27,204,38,58,149,3,30,2,0,31,8,42,15,29,0,1,39,1,0,0,19,0,0,3,58,4,0,95,75,16,30,12,97,29,76,67,44,117,38,128,8,15,56,0,0,50,10,0,19,97,34,82,2,21,0,0,2,0,0,11,10,69,27,16,2,134,76,45,16,70,136,23,161,48,119,36,32,70,34,12,46,1,9,86,52,4,96,12,4,0,0,0,0,81,49,12,146,136,7,70,18,0,62,23,1,103,168

Radius of gyration: 19.45 Å; Cα contacts (8 Å, |Δi|>4): 499; chains: 1; bounding box: 30×47×60 Å

Nearest PDB structures (foldseek):
  3chg-assembly1_D  TM=9.930E-01  e=6.893E-47  Bacillus subtilis
  7kz9-assembly2_B  TM=4.948E-01  e=2.338E-05  Pseudomonas sp. PDC86
  5u4o-assembly1_A-2  TM=4.452E-01  e=2.558E-04  Bacillus anthracis
  6i3g-assembly1_A  TM=4.876E-01  e=1.713E-03  Clostridioides difficile
  2noo-assembly1_A  TM=4.128E-01  e=7.256E-04  Escherichia coli K-12

Secondary structure (DSSP, 8-state):
-TT--HHHHTTTEEE---TTSHHHHHHHHHHHHTT-TT-EEE---HHHHHHHHHHHHHTT----EEEEES-THHHHS-EEEPB-TT-TT-SSEEEEEEEETTHHHHSHHHHHHHHT----HHHHHHHHHHHHTT--HHHHHHHHHHH-HHHHHHHTTT----SS-EEEEEE---HHHHHHHHHHHHHHHHHT-EEEEEE--TTHHHHHHHHTSSSEEEEEEETTTTHHHHHHTTTSEEEEEEEEEEEEEEEEEETT-TT--BGGGGT-

InterPro domains:
  IPR007210 ABC-type glycine betaine transport system, substrate-binding domain [PF04069] (30-171)
  IPR007210 ABC-type glycine betaine transport system, substrate-binding domain [PF04069] (191-293)

B-factor: mean 35.25, std 7.46, range [2.74, 145.09]